Protein AF-A0A9W8MLL5-F1 (afdb_monomer)

Secondary structure (DSSP, 8-state):
-----------HHHHHHHHHHHHHHHS---------HHHHHHHHHHHHHHHH-TT-S-SSSTHHHHHHHHHHHTT-TTPPPTT-HHHHHHHHHHHHHHHHHHHHHHHHHHHHHTSTT-TT-SHHHHHHHHHTTSS----HHHHHHHHHHHHHHS-GGG-TTS-HHHHHHHHHH-TT--TTHHHHHHHHHHHHHHHHS-HHHHHHHHHHHHHHHHHHH--GGGSS--PPPGGGS-HHHHHHHHHHTTPPPPPP----------

Nearest PDB structures (foldseek):
  5f5o-assembly3_E  TM=2.077E-01  e=3.493E+00  Lake Victoria marburgvirus - Ozolin
  8swn-assembly1_A  TM=1.424E-01  e=9.452E+00  Bos taurus

Structure (mmCIF, N/CA/C/O backbone):
data_AF-A0A9W8MLL5-F1
#
_entry.id   AF-A0A9W8MLL5-F1
#
loop_
_atom_site.group_PDB
_atom_site.id
_atom_site.type_symbol
_atom_site.label_atom_id
_atom_site.label_alt_id
_atom_site.label_comp_id
_atom_site.label_asym_id
_atom_site.label_entity_id
_atom_site.label_seq_id
_atom_site.pdbx_PDB_ins_code
_atom_site.Cartn_x
_atom_site.Cartn_y
_atom_site.Cartn_z
_atom_site.occupancy
_atom_site.B_iso_or_equiv
_atom_site.auth_seq_id
_atom_site.auth_comp_id
_atom_site.auth_asym_id
_atom_site.auth_atom_id
_atom_site.pdbx_PDB_model_num
ATOM 1 N N . MET A 1 1 ? -20.930 -12.532 57.879 1.00 39.44 1 MET A N 1
ATOM 2 C CA . MET A 1 1 ? -21.397 -11.541 58.871 1.00 39.44 1 MET A CA 1
ATOM 3 C C . MET A 1 1 ? -21.588 -10.227 58.146 1.00 39.44 1 MET A C 1
ATOM 5 O O . MET A 1 1 ? -20.628 -9.521 57.876 1.00 39.44 1 MET A O 1
ATOM 9 N N . THR A 1 2 ? -22.825 -9.994 57.725 1.00 37.69 2 THR A N 1
ATOM 10 C CA . THR A 1 2 ? -23.249 -8.862 56.903 1.00 37.69 2 THR A CA 1
ATOM 11 C C . THR A 1 2 ? -23.689 -7.756 57.850 1.00 37.69 2 THR A C 1
ATOM 13 O O . THR A 1 2 ? -24.688 -7.910 58.549 1.00 37.69 2 THR A O 1
ATOM 16 N N . VAL A 1 3 ? -22.922 -6.671 57.924 1.00 41.09 3 VAL A N 1
ATOM 17 C CA . VAL A 1 3 ? -23.313 -5.475 58.676 1.00 41.09 3 VAL A CA 1
ATOM 18 C C . VAL A 1 3 ? -24.333 -4.719 57.824 1.00 41.09 3 VAL A C 1
ATOM 20 O O . VAL A 1 3 ? -23.980 -3.891 56.994 1.00 41.09 3 VAL A O 1
ATOM 23 N N . LEU A 1 4 ? -25.612 -5.062 57.991 1.00 45.84 4 LEU A N 1
ATOM 24 C CA . LEU A 1 4 ? -26.742 -4.240 57.558 1.00 45.84 4 LEU A CA 1
ATOM 25 C C . LEU A 1 4 ? -26.944 -3.150 58.613 1.00 45.84 4 LEU A C 1
ATOM 27 O O . LEU A 1 4 ? -27.714 -3.300 59.560 1.00 45.84 4 LEU A O 1
ATOM 31 N N . THR A 1 5 ? -26.196 -2.060 58.480 1.00 51.53 5 THR A N 1
ATOM 32 C CA . THR A 1 5 ? -26.434 -0.825 59.223 1.00 51.53 5 THR A CA 1
ATOM 33 C C . THR A 1 5 ? -27.769 -0.230 58.775 1.00 51.53 5 THR A C 1
ATOM 35 O O . THR A 1 5 ? -27.926 0.246 57.654 1.00 51.53 5 THR A O 1
ATOM 38 N N . THR A 1 6 ? -28.750 -0.262 59.673 1.00 52.22 6 THR A N 1
ATOM 39 C CA . THR A 1 6 ? -30.030 0.449 59.578 1.00 52.22 6 THR A CA 1
ATOM 40 C C . THR A 1 6 ? -29.808 1.955 59.413 1.00 52.22 6 THR A C 1
ATOM 42 O O . THR A 1 6 ? -29.599 2.674 60.390 1.00 52.22 6 THR A O 1
ATOM 45 N N . LEU A 1 7 ? -29.883 2.438 58.173 1.00 50.03 7 LEU A N 1
ATOM 46 C CA . LEU A 1 7 ? -30.005 3.856 57.839 1.00 50.03 7 LEU A CA 1
ATOM 47 C C . LEU A 1 7 ? -31.443 4.311 58.133 1.00 50.03 7 LEU A C 1
ATOM 49 O O . LEU A 1 7 ? -32.363 4.066 57.355 1.00 50.03 7 LEU A O 1
ATOM 53 N N . LYS A 1 8 ? -31.651 4.980 59.273 1.00 56.94 8 LYS A N 1
ATOM 54 C CA . LYS A 1 8 ? -32.842 5.816 59.483 1.00 56.94 8 LYS A CA 1
ATOM 55 C C . LYS A 1 8 ? -32.722 7.029 58.561 1.00 56.94 8 LYS A C 1
ATOM 57 O O . LYS A 1 8 ? -31.922 7.920 58.828 1.00 56.94 8 LYS A O 1
ATOM 62 N N . ALA A 1 9 ? -33.486 7.041 57.476 1.00 47.28 9 ALA A N 1
ATOM 63 C CA . ALA A 1 9 ? -33.471 8.131 56.514 1.00 47.28 9 ALA A CA 1
ATOM 64 C C . ALA A 1 9 ? -34.039 9.432 57.103 1.00 47.28 9 ALA A C 1
ATOM 66 O O . ALA A 1 9 ? -35.142 9.440 57.654 1.00 47.28 9 ALA A O 1
ATOM 67 N N . LYS A 1 10 ? -33.302 10.534 56.947 1.00 65.50 10 LYS A N 1
ATOM 68 C CA . LYS A 1 10 ? -33.822 11.897 57.069 1.00 65.50 10 LYS A CA 1
ATOM 69 C C . LYS A 1 10 ? -34.203 12.354 55.660 1.00 65.50 10 LYS A C 1
ATOM 71 O O . LYS A 1 10 ? -33.362 12.346 54.787 1.00 65.50 10 LYS A O 1
ATOM 76 N N . SER A 1 11 ? -35.457 12.752 55.449 1.00 83.81 11 SER A N 1
ATOM 77 C CA . SER A 1 11 ? -35.970 13.335 54.193 1.00 83.81 11 SER A CA 1
ATOM 78 C C . SER A 1 11 ? -35.880 12.460 52.920 1.00 83.81 11 SER A C 1
ATOM 80 O O . SER A 1 11 ? -34.932 11.722 52.666 1.00 83.81 11 SER A O 1
ATOM 82 N N . ILE A 1 12 ? -36.897 12.572 52.064 1.00 83.06 12 ILE A N 1
ATOM 83 C CA . ILE A 1 12 ? -36.919 11.964 50.720 1.00 83.06 12 ILE A CA 1
ATOM 84 C C . ILE A 1 12 ? -35.775 12.525 49.853 1.00 83.06 12 ILE A C 1
ATOM 86 O O . ILE A 1 12 ? -35.226 11.821 49.007 1.00 83.06 12 ILE A O 1
ATOM 90 N N . GLU A 1 13 ? -35.365 13.768 50.108 1.00 80.94 13 GLU A N 1
ATOM 91 C CA . GLU A 1 13 ? -34.303 14.455 49.369 1.00 80.94 13 GLU A CA 1
ATOM 92 C C . GLU A 1 13 ? -32.925 13.825 49.600 1.00 80.94 13 GLU A C 1
ATOM 94 O O . GLU A 1 13 ? -32.172 13.649 48.643 1.00 80.94 13 GLU A O 1
ATOM 99 N N . GLU A 1 14 ? -32.598 13.411 50.831 1.00 81.69 14 GLU A N 1
ATOM 100 C CA . GLU A 1 14 ? -31.315 12.745 51.098 1.00 81.69 14 GLU A CA 1
ATOM 101 C C . GLU A 1 14 ? -31.273 11.360 50.444 1.00 81.69 14 GLU A C 1
ATOM 103 O O . GLU A 1 14 ? -30.236 10.959 49.919 1.00 81.69 14 GLU A O 1
ATOM 108 N N . GLN A 1 15 ? -32.405 10.646 50.393 1.00 81.38 15 GLN A N 1
ATOM 109 C CA . GLN A 1 15 ? -32.487 9.371 49.673 1.00 81.38 15 GLN A CA 1
ATOM 110 C C . GLN A 1 15 ? -32.305 9.558 48.160 1.00 81.38 15 GLN A C 1
ATOM 112 O O . GLN A 1 15 ? -31.575 8.785 47.538 1.00 81.38 15 GLN A O 1
ATOM 117 N N . MET A 1 16 ? -32.913 10.595 47.569 1.00 84.31 16 MET A N 1
ATOM 118 C CA . MET A 1 16 ? -32.702 10.937 46.156 1.00 84.31 16 MET A CA 1
ATOM 119 C C . MET A 1 16 ? -31.253 11.336 45.872 1.00 84.31 16 MET A C 1
ATOM 121 O O . MET A 1 16 ? -30.704 10.910 44.859 1.00 84.31 16 MET A O 1
ATOM 125 N N . MET A 1 17 ? -30.611 12.091 46.764 1.00 83.25 17 MET A N 1
ATOM 126 C CA . MET A 1 17 ? -29.199 12.457 46.627 1.00 83.25 17 MET A CA 1
ATOM 127 C C . MET A 1 17 ? -28.269 11.250 46.742 1.00 83.25 17 MET A C 1
ATOM 129 O O . MET A 1 17 ? -27.331 11.136 45.960 1.00 83.25 17 MET A O 1
ATOM 133 N N . ILE A 1 18 ? -28.536 10.309 47.651 1.00 83.12 18 ILE A N 1
ATOM 134 C CA . ILE A 1 18 ? -27.751 9.070 47.770 1.00 83.12 18 ILE A CA 1
ATOM 135 C C . ILE A 1 18 ? -27.929 8.185 46.531 1.00 83.12 18 ILE A C 1
ATOM 137 O O . ILE A 1 18 ? -26.951 7.602 46.058 1.00 83.12 18 ILE A O 1
ATOM 141 N N . LEU A 1 19 ? -29.142 8.105 45.974 1.00 79.62 19 LEU A N 1
ATOM 142 C CA . LEU A 1 19 ? -29.413 7.392 44.722 1.00 79.62 19 LEU A CA 1
ATOM 143 C C . LEU A 1 19 ? -28.744 8.067 43.523 1.00 79.62 19 LEU A C 1
ATOM 145 O O . LEU A 1 19 ? -28.137 7.372 42.717 1.00 79.62 19 LEU A O 1
ATOM 149 N N . PHE A 1 20 ? -28.794 9.395 43.422 1.00 80.50 20 PHE A N 1
ATOM 150 C CA . PHE A 1 20 ? -28.139 10.145 42.350 1.00 80.50 20 PHE A CA 1
ATOM 151 C C . PHE A 1 20 ? -26.613 10.046 42.447 1.00 80.50 20 PHE A C 1
ATOM 153 O O . PHE A 1 20 ? -25.966 9.723 41.458 1.00 80.50 20 PHE A O 1
ATOM 160 N N . CYS A 1 21 ? -26.032 10.207 43.640 1.00 74.81 21 CYS A N 1
ATOM 161 C CA . CYS A 1 21 ? -24.606 9.978 43.870 1.00 74.81 21 CYS A CA 1
ATOM 162 C C . CYS A 1 21 ? -24.215 8.525 43.589 1.00 74.81 21 CYS A C 1
ATOM 164 O O . CYS A 1 21 ? -23.212 8.308 42.926 1.00 74.81 21 CYS A O 1
ATOM 166 N N . SER A 1 22 ? -25.015 7.534 44.000 1.00 72.38 22 SER A N 1
ATOM 167 C CA . SER A 1 22 ? -24.751 6.129 43.659 1.00 72.38 22 SER A CA 1
ATOM 168 C C . SER A 1 22 ? -24.877 5.875 42.162 1.00 72.38 22 SER A C 1
ATOM 170 O O . SER A 1 22 ? -24.064 5.143 41.624 1.00 72.38 22 SER A O 1
ATOM 172 N N . MET A 1 23 ? -25.824 6.496 41.456 1.00 70.12 23 MET A N 1
ATOM 173 C CA . MET A 1 23 ? -25.931 6.406 39.996 1.00 70.12 23 MET A CA 1
ATOM 174 C C . MET A 1 23 ? -24.749 7.081 39.290 1.00 70.12 23 MET A C 1
ATOM 176 O O . MET A 1 23 ? -24.237 6.524 38.326 1.00 70.12 23 MET A O 1
ATOM 180 N N . CYS A 1 24 ? -24.271 8.224 39.785 1.00 63.09 24 CYS A N 1
ATOM 181 C CA . CYS A 1 24 ? -23.070 8.897 39.285 1.00 63.09 24 CYS A CA 1
ATOM 182 C C . CYS A 1 24 ? -21.774 8.152 39.645 1.00 63.09 24 CYS A C 1
ATOM 184 O O . CYS A 1 24 ? -20.810 8.235 38.901 1.00 63.09 24 CYS A O 1
ATOM 186 N N . SER A 1 25 ? -21.733 7.408 40.753 1.00 56.75 25 SER A N 1
ATOM 187 C CA . SER A 1 25 ? -20.602 6.541 41.119 1.00 56.75 25 SER A CA 1
ATOM 188 C C . SER A 1 25 ? -20.669 5.15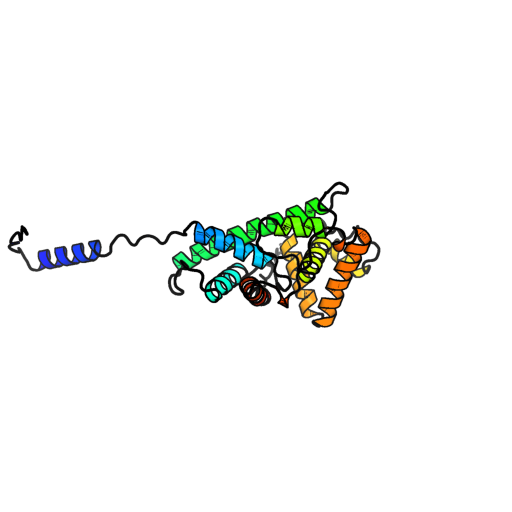7 40.455 1.00 56.75 25 SER A C 1
ATOM 190 O O . SER A 1 25 ? -19.644 4.499 40.315 1.00 56.75 25 SER A O 1
ATOM 192 N N . LEU A 1 26 ? -21.860 4.716 40.030 1.00 55.03 26 LEU A N 1
ATOM 193 C CA . LEU A 1 26 ? -22.103 3.516 39.216 1.00 55.03 26 LEU A CA 1
ATOM 194 C C . LEU A 1 26 ? -22.014 3.789 37.710 1.00 55.03 26 LEU A C 1
ATOM 196 O O . LEU A 1 26 ? -21.969 2.839 36.927 1.00 55.03 26 LEU A O 1
ATOM 200 N N . GLN A 1 27 ? -21.885 5.054 37.298 1.00 54.41 27 GLN A N 1
ATOM 201 C CA . GLN A 1 27 ? -21.082 5.399 36.127 1.00 54.41 27 GLN A CA 1
ATOM 202 C C . GLN A 1 27 ? -19.631 5.084 36.494 1.00 54.41 27 GLN A C 1
ATOM 204 O O . GLN A 1 27 ? -18.830 5.977 36.763 1.00 54.41 27 GLN A O 1
ATOM 209 N N . GLY A 1 28 ? -19.341 3.783 36.609 1.00 52.12 28 GLY A N 1
ATOM 210 C CA . GLY A 1 28 ? -18.012 3.271 36.877 1.00 52.12 28 GLY A CA 1
ATOM 211 C C . GLY A 1 28 ? -17.048 3.942 35.924 1.00 52.12 28 GLY A C 1
ATOM 212 O O . GLY A 1 28 ? -17.446 4.269 34.804 1.00 52.12 28 GLY A O 1
ATOM 213 N N . GLU A 1 29 ? -15.829 4.188 36.407 1.00 50.38 29 GLU A N 1
ATOM 214 C CA . GLU A 1 29 ? -14.707 4.655 35.603 1.00 50.38 29 GLU A CA 1
ATOM 215 C C . GLU A 1 29 ? -14.817 3.999 34.230 1.00 50.38 29 GLU A C 1
ATOM 217 O O . GLU A 1 29 ? -14.594 2.796 34.091 1.00 50.38 29 GLU A O 1
ATOM 222 N N . HIS A 1 30 ? -15.324 4.752 33.248 1.00 53.91 30 HIS A N 1
ATOM 223 C CA . HIS A 1 30 ? -15.492 4.233 31.907 1.00 53.91 30 HIS A CA 1
ATOM 224 C C . HIS A 1 30 ? -14.063 3.989 31.473 1.00 53.91 30 HIS A C 1
ATOM 226 O O . HIS A 1 30 ? -13.364 4.960 31.185 1.00 53.91 30 HIS A O 1
ATOM 232 N N . GLU A 1 31 ? -13.616 2.730 31.543 1.00 66.44 31 GLU A N 1
ATOM 233 C CA . GLU A 1 31 ? -12.276 2.336 31.143 1.00 66.44 31 GLU A CA 1
ATOM 234 C C . GLU A 1 31 ? -12.073 2.926 29.760 1.00 66.44 31 GLU A C 1
ATOM 236 O O . GLU A 1 31 ? -12.703 2.514 28.779 1.00 66.44 31 GLU A O 1
ATOM 241 N N . GLN A 1 32 ? -11.279 3.996 29.721 1.00 81.12 32 GLN A N 1
ATOM 242 C CA . GLN A 1 32 ? -11.070 4.744 28.508 1.00 81.12 32 GLN A CA 1
ATOM 243 C C . GLN A 1 32 ? -10.429 3.759 27.550 1.00 81.12 32 GLN A C 1
ATOM 245 O O . GLN A 1 32 ? -9.345 3.237 27.826 1.00 81.12 32 GLN A O 1
ATOM 250 N N . TRP A 1 33 ? -11.141 3.451 26.466 1.00 92.25 33 TRP A N 1
ATOM 251 C CA . TRP A 1 33 ? -10.675 2.468 25.507 1.00 92.25 33 TRP 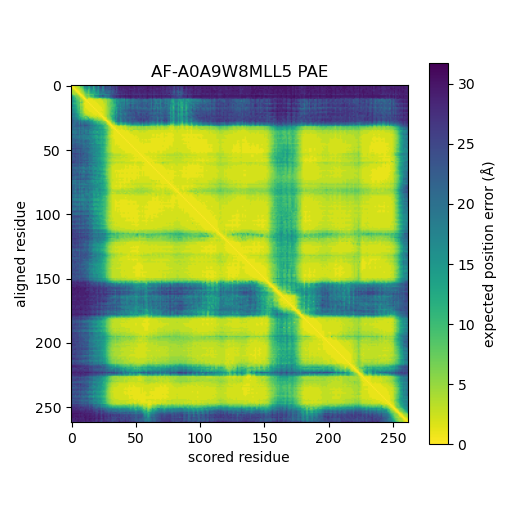A CA 1
ATOM 252 C C . TRP A 1 33 ? -9.240 2.806 25.117 1.00 92.25 33 TRP A C 1
ATOM 254 O O . TRP A 1 33 ? -8.923 3.921 24.694 1.00 92.25 33 TRP A O 1
ATOM 264 N N . SER A 1 34 ? -8.363 1.827 25.300 1.00 93.50 34 SER A N 1
ATOM 265 C CA . SER A 1 34 ? -6.955 1.954 24.983 1.00 93.50 34 SER A CA 1
ATOM 266 C C . SER A 1 34 ? -6.579 0.903 23.953 1.00 93.50 34 SER A C 1
ATOM 268 O O . SER A 1 34 ? -7.028 -0.247 23.970 1.00 93.50 34 SER A O 1
ATOM 270 N N . MET A 1 35 ? -5.762 1.321 22.994 1.00 95.62 35 MET A N 1
ATOM 271 C CA . MET A 1 35 ? -5.354 0.452 21.908 1.00 95.62 35 MET A CA 1
ATOM 272 C C . MET A 1 35 ? -4.300 -0.537 22.403 1.00 95.62 35 MET A C 1
ATOM 274 O O . MET A 1 35 ? -3.170 -0.148 22.695 1.00 95.62 35 MET A O 1
ATOM 278 N N . SER A 1 36 ? -4.663 -1.820 22.462 1.00 97.25 36 SER A N 1
ATOM 279 C CA . SER A 1 36 ? -3.718 -2.880 22.829 1.00 97.25 36 SER A CA 1
ATOM 280 C C . SER A 1 36 ? -2.512 -2.936 21.878 1.00 97.25 36 SER A C 1
ATOM 282 O O . SER A 1 36 ? -2.644 -2.692 20.676 1.00 97.25 36 SER A O 1
ATOM 284 N N . GLU A 1 37 ? -1.348 -3.348 22.386 1.00 97.69 37 GLU A N 1
ATOM 285 C CA . GLU A 1 37 ? -0.129 -3.520 21.573 1.00 97.69 37 GLU A CA 1
ATOM 286 C C . GLU A 1 37 ? -0.327 -4.515 20.421 1.00 97.69 37 GLU A C 1
ATOM 288 O O . GLU A 1 37 ? 0.147 -4.311 19.304 1.00 97.69 37 GLU A O 1
ATOM 293 N N . ARG A 1 38 ? -1.130 -5.561 20.648 1.00 97.75 38 ARG A N 1
ATOM 294 C CA . ARG A 1 38 ? -1.506 -6.513 19.596 1.00 97.75 38 ARG A CA 1
ATOM 295 C C . ARG A 1 38 ? -2.298 -5.846 18.468 1.00 97.75 38 ARG A C 1
ATOM 297 O O . ARG A 1 38 ? -2.089 -6.170 17.297 1.00 97.75 38 ARG A O 1
ATOM 304 N N . LEU A 1 39 ? -3.212 -4.935 18.805 1.00 98.00 39 LEU A N 1
ATOM 305 C CA . LEU A 1 39 ? -3.983 -4.190 17.812 1.00 98.00 39 LEU A CA 1
ATOM 306 C C . LEU A 1 39 ? -3.077 -3.234 17.026 1.00 98.00 39 LEU A C 1
ATOM 308 O O . LEU A 1 39 ? -3.179 -3.209 15.803 1.00 98.00 39 LEU A O 1
ATOM 312 N N . LYS A 1 40 ? -2.136 -2.544 17.684 1.00 98.25 40 LYS A N 1
ATOM 313 C CA . LYS A 1 40 ? -1.127 -1.705 17.008 1.00 98.25 40 LYS A CA 1
ATOM 314 C C . LYS A 1 40 ? -0.297 -2.497 15.999 1.00 98.25 40 LYS A C 1
ATOM 316 O O . LYS A 1 40 ? -0.207 -2.096 14.843 1.00 98.25 40 LYS A O 1
ATOM 321 N N . ALA A 1 41 ? 0.217 -3.666 16.386 1.00 98.06 41 ALA A N 1
ATOM 322 C CA . ALA A 1 41 ? 0.958 -4.540 15.474 1.00 98.06 41 ALA A CA 1
ATOM 323 C C . ALA A 1 41 ? 0.101 -5.003 14.277 1.00 98.06 41 ALA A C 1
ATOM 325 O O . ALA A 1 41 ? 0.578 -5.072 13.144 1.00 98.06 41 ALA A O 1
ATOM 326 N N . THR A 1 42 ? -1.190 -5.268 14.505 1.00 98.38 42 THR A N 1
ATOM 327 C CA . THR A 1 42 ? -2.128 -5.638 13.431 1.00 98.38 42 THR A CA 1
ATOM 328 C C . THR A 1 42 ? -2.383 -4.461 12.482 1.00 98.38 42 THR A C 1
ATOM 3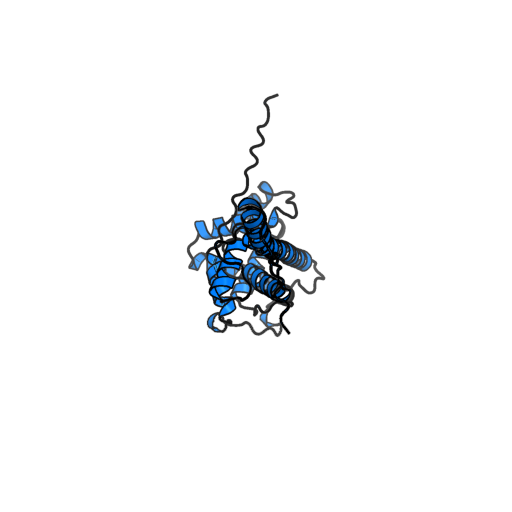30 O O . THR A 1 42 ? -2.351 -4.638 11.264 1.00 98.38 42 THR A O 1
ATOM 333 N N . ILE A 1 43 ? -2.577 -3.249 13.016 1.00 98.56 43 ILE A N 1
ATOM 334 C CA . ILE A 1 43 ? -2.690 -2.010 12.230 1.00 98.56 43 ILE A CA 1
ATOM 335 C C . ILE A 1 43 ? -1.437 -1.808 11.382 1.00 98.56 43 ILE A C 1
ATOM 337 O O . ILE A 1 43 ? -1.549 -1.490 10.197 1.00 98.56 43 ILE A O 1
ATOM 341 N N . GLU A 1 44 ? -0.256 -2.021 11.963 1.00 98.50 44 GLU A N 1
ATOM 342 C CA . GLU A 1 44 ? 1.020 -1.904 11.265 1.00 98.50 44 GLU A CA 1
ATOM 343 C C . GLU A 1 44 ? 1.097 -2.859 10.074 1.00 98.50 44 GLU A C 1
ATOM 345 O O . GLU A 1 44 ? 1.324 -2.425 8.941 1.00 98.50 44 GLU A O 1
ATOM 350 N N . GLN A 1 45 ? 0.823 -4.143 10.306 1.00 98.31 45 GLN A N 1
ATOM 351 C CA . GLN A 1 45 ? 0.819 -5.169 9.266 1.00 98.31 45 GLN A CA 1
ATOM 352 C C . GLN A 1 45 ? -0.154 -4.834 8.126 1.00 98.31 45 GLN A C 1
ATOM 354 O O . GLN A 1 45 ? 0.224 -4.894 6.954 1.00 98.31 45 GLN A O 1
ATOM 359 N N . TYR A 1 46 ? -1.395 -4.471 8.454 1.00 98.62 46 TYR A N 1
ATOM 360 C CA . TYR A 1 46 ? -2.456 -4.276 7.463 1.00 98.62 46 TYR A CA 1
ATOM 361 C C . TYR A 1 46 ? -2.258 -2.975 6.683 1.00 98.62 46 TYR A C 1
ATOM 363 O O . TYR A 1 46 ? -2.460 -2.944 5.472 1.00 98.62 46 TYR A O 1
ATOM 371 N N . SER A 1 47 ? -1.785 -1.916 7.342 1.00 98.62 47 SER A N 1
ATOM 372 C CA . SER A 1 47 ? -1.461 -0.642 6.689 1.00 98.62 47 SER A CA 1
ATOM 373 C C . SER A 1 47 ? -0.289 -0.786 5.717 1.00 98.62 47 SER A C 1
ATOM 375 O O . SER A 1 47 ? -0.320 -0.228 4.619 1.00 98.62 47 SER A O 1
ATOM 377 N N . ARG A 1 48 ? 0.743 -1.559 6.085 1.00 98.50 48 ARG A N 1
ATOM 378 C CA . ARG A 1 48 ? 1.863 -1.866 5.182 1.00 98.50 48 ARG A CA 1
ATOM 379 C C . ARG A 1 48 ? 1.405 -2.686 3.985 1.00 98.50 48 ARG A C 1
ATOM 381 O O . ARG A 1 48 ? 1.734 -2.329 2.857 1.00 98.50 48 ARG A O 1
ATOM 388 N N . ALA A 1 49 ? 0.610 -3.728 4.222 1.00 98.38 49 ALA A N 1
ATOM 389 C CA . ALA A 1 49 ? 0.037 -4.537 3.153 1.00 98.38 49 ALA A CA 1
ATOM 390 C C . ALA A 1 49 ? -0.837 -3.705 2.203 1.00 98.38 49 ALA A C 1
ATOM 392 O O . ALA A 1 49 ? -0.709 -3.851 0.995 1.00 98.38 49 ALA A O 1
ATOM 393 N N . MET A 1 50 ? -1.634 -2.765 2.725 1.00 98.44 50 MET A N 1
ATOM 394 C CA . MET A 1 50 ? -2.441 -1.850 1.911 1.00 98.44 50 MET A CA 1
ATOM 395 C C . MET A 1 50 ? -1.580 -0.995 0.972 1.00 98.44 50 MET A C 1
ATOM 397 O O . MET A 1 50 ? -1.888 -0.875 -0.206 1.00 98.44 50 MET A O 1
ATOM 401 N N . ILE A 1 51 ? -0.471 -0.427 1.460 1.00 98.25 51 ILE A N 1
ATOM 402 C CA . ILE A 1 51 ? 0.456 0.357 0.622 1.00 98.25 51 ILE A CA 1
ATOM 403 C C . ILE A 1 51 ? 1.144 -0.513 -0.440 1.00 98.25 51 ILE A C 1
ATOM 405 O O . ILE A 1 51 ? 1.450 -0.027 -1.527 1.00 98.25 51 ILE A O 1
ATOM 409 N N . LEU A 1 52 ? 1.397 -1.785 -0.141 1.00 98.00 52 LEU A N 1
ATOM 410 C CA . LEU A 1 52 ? 2.013 -2.731 -1.074 1.00 98.00 52 LEU A CA 1
ATOM 411 C C . LEU A 1 52 ? 0.994 -3.424 -1.991 1.00 98.00 52 LEU A C 1
ATOM 413 O O . LEU A 1 52 ? 1.398 -4.204 -2.848 1.00 98.00 52 LEU A O 1
ATOM 417 N N . ALA A 1 53 ? -0.304 -3.149 -1.850 1.00 97.81 53 ALA A N 1
ATOM 418 C CA . ALA A 1 53 ? -1.317 -3.761 -2.694 1.00 97.81 53 ALA A CA 1
ATOM 419 C C . ALA A 1 53 ? -1.105 -3.344 -4.166 1.00 97.81 53 ALA A C 1
ATOM 421 O O . ALA A 1 53 ? -1.010 -2.146 -4.458 1.00 97.81 53 ALA A O 1
ATOM 422 N N . PRO A 1 54 ? -1.027 -4.301 -5.109 1.00 95.62 54 PRO A N 1
ATOM 423 C CA . PRO A 1 54 ? -0.707 -4.003 -6.505 1.00 95.62 54 PRO A CA 1
ATOM 424 C C . PRO A 1 54 ? -1.771 -3.129 -7.179 1.00 95.62 54 PRO A C 1
ATOM 426 O O . PRO A 1 54 ? -1.437 -2.213 -7.935 1.00 95.62 54 PRO A O 1
ATOM 429 N N . ASP A 1 55 ? -3.035 -3.364 -6.827 1.00 94.00 55 ASP A N 1
ATOM 430 C CA . ASP A 1 55 ? -4.205 -2.736 -7.444 1.00 94.00 55 ASP A CA 1
ATOM 431 C C . ASP A 1 55 ? -4.703 -1.506 -6.670 1.00 94.00 55 ASP A C 1
ATOM 433 O O . ASP A 1 55 ? -5.825 -1.041 -6.870 1.00 94.00 55 ASP A O 1
ATOM 437 N N . ILE A 1 56 ? -3.870 -0.946 -5.782 1.00 96.81 56 ILE A N 1
ATOM 438 C CA . ILE A 1 56 ? -4.208 0.282 -5.061 1.00 96.81 56 ILE A CA 1
ATOM 439 C C . ILE A 1 56 ? -4.491 1.425 -6.049 1.00 96.81 56 ILE A C 1
ATOM 441 O O . ILE A 1 56 ? -3.678 1.756 -6.923 1.00 96.81 56 ILE A O 1
ATOM 445 N N . SER A 1 57 ? -5.654 2.055 -5.918 1.00 95.19 57 SER A N 1
ATOM 446 C CA . SER A 1 57 ? -6.084 3.135 -6.817 1.00 95.19 57 SER A CA 1
ATOM 447 C C . SER A 1 57 ? -5.401 4.473 -6.501 1.00 95.19 57 SER A C 1
ATOM 449 O O . SER A 1 57 ? -5.122 5.251 -7.415 1.00 95.19 57 SER A O 1
ATOM 451 N N . ALA A 1 58 ? -5.085 4.733 -5.228 1.00 96.50 58 ALA A N 1
ATOM 452 C CA . ALA A 1 58 ? -4.354 5.915 -4.765 1.00 96.50 58 ALA A CA 1
ATOM 453 C C . ALA A 1 58 ? -3.627 5.657 -3.434 1.00 96.50 58 ALA A C 1
ATOM 455 O O . ALA A 1 58 ? -4.124 4.941 -2.574 1.00 96.50 58 ALA A O 1
ATOM 456 N N . TYR A 1 59 ? -2.480 6.299 -3.220 1.00 96.62 59 TYR A N 1
ATOM 457 C CA . TYR A 1 59 ? -1.675 6.241 -1.991 1.00 96.62 59 TYR A CA 1
ATOM 458 C C . TYR A 1 59 ? -2.042 7.330 -0.968 1.00 96.62 59 TYR A C 1
ATOM 460 O O . TYR A 1 59 ? -1.405 7.462 0.088 1.00 96.62 59 TYR A O 1
ATOM 468 N N . ARG A 1 60 ? -3.040 8.161 -1.278 1.00 94.94 60 ARG A N 1
ATOM 469 C CA . ARG A 1 60 ? -3.603 9.205 -0.409 1.00 94.94 60 ARG A CA 1
ATOM 470 C C . ARG A 1 60 ? -5.126 9.175 -0.478 1.00 94.94 60 ARG A C 1
ATOM 472 O O . ARG A 1 60 ? -5.704 8.650 -1.421 1.00 94.94 60 ARG A O 1
ATOM 479 N N . GLY A 1 61 ? -5.763 9.841 0.484 1.00 94.94 61 GLY A N 1
ATOM 480 C CA . GLY A 1 61 ? -7.218 9.935 0.574 1.00 94.94 61 GLY A CA 1
ATOM 481 C C . GLY A 1 61 ? -7.766 8.970 1.607 1.00 94.94 61 GLY A C 1
ATOM 482 O O . GLY A 1 61 ? -7.259 8.956 2.723 1.00 94.94 61 GLY A O 1
ATOM 483 N N . THR A 1 62 ? -8.781 8.185 1.253 1.00 97.12 62 THR A N 1
ATOM 484 C CA . THR A 1 62 ? -9.560 7.354 2.197 1.00 97.12 62 THR A CA 1
ATOM 485 C C . THR A 1 62 ? -8.850 6.063 2.619 1.00 97.12 62 THR A C 1
ATOM 487 O O . THR A 1 62 ? -9.490 5.036 2.834 1.00 97.12 62 THR A O 1
ATOM 490 N N . LEU A 1 63 ? -7.521 6.067 2.643 1.00 97.06 63 LEU A N 1
ATOM 491 C CA . LEU A 1 63 ? -6.709 4.861 2.770 1.00 97.06 63 LEU A CA 1
ATOM 492 C C . LEU A 1 63 ? -6.837 4.233 4.166 1.00 97.06 63 LEU A C 1
ATOM 494 O O . LEU A 1 63 ? -6.947 3.019 4.305 1.00 97.06 63 LEU A O 1
ATOM 498 N N . ASP A 1 64 ? -6.904 5.077 5.187 1.00 98.31 64 ASP A N 1
ATOM 499 C CA . ASP A 1 64 ? -7.169 4.717 6.577 1.00 98.31 64 ASP A CA 1
ATOM 500 C C . ASP A 1 64 ? -8.542 4.057 6.770 1.00 98.31 64 ASP A C 1
ATOM 502 O O . ASP A 1 64 ? -8.655 3.031 7.444 1.00 98.31 64 ASP A O 1
ATOM 506 N N . ILE A 1 65 ? -9.572 4.592 6.110 1.00 98.12 65 ILE A N 1
ATOM 507 C CA . ILE A 1 65 ? -10.925 4.025 6.104 1.00 98.12 65 ILE A CA 1
ATOM 508 C C . ILE A 1 65 ? -10.924 2.641 5.445 1.00 98.12 65 ILE A C 1
ATOM 510 O O . ILE A 1 65 ? -11.548 1.722 5.975 1.00 98.12 65 ILE A O 1
ATOM 514 N N . GLN A 1 66 ? -10.207 2.465 4.328 1.00 98.50 66 GLN A N 1
ATOM 515 C CA . GLN A 1 66 ? -10.128 1.164 3.654 1.00 98.50 66 GLN A CA 1
ATOM 516 C C . GLN A 1 66 ? -9.370 0.124 4.489 1.00 98.50 66 GLN A C 1
ATOM 518 O O . GLN A 1 66 ? -9.790 -1.030 4.546 1.00 98.50 66 GLN A O 1
ATOM 523 N N . VAL A 1 67 ? -8.309 0.518 5.204 1.00 98.56 67 VAL A N 1
ATOM 524 C CA . VAL A 1 67 ? -7.616 -0.376 6.151 1.00 98.56 67 VAL A CA 1
ATOM 525 C C . VAL A 1 67 ? -8.561 -0.806 7.273 1.00 98.56 67 VAL A C 1
ATOM 527 O O . VAL A 1 67 ? -8.674 -2.000 7.548 1.00 98.56 67 VAL A O 1
ATOM 530 N N . LEU A 1 68 ? -9.293 0.133 7.883 1.00 98.56 68 LEU A N 1
ATOM 531 C CA . LEU A 1 68 ? -10.293 -0.187 8.906 1.00 98.56 68 LEU A CA 1
ATOM 532 C C . LEU A 1 68 ? -11.390 -1.119 8.361 1.00 98.56 68 LEU A C 1
ATOM 534 O O . LEU A 1 68 ? -11.804 -2.054 9.049 1.00 98.56 68 LEU A O 1
ATOM 538 N N . GLY A 1 69 ? -11.846 -0.882 7.130 1.00 98.38 69 GLY A N 1
ATOM 539 C CA . GLY A 1 69 ? -12.805 -1.735 6.430 1.00 98.38 69 GLY A CA 1
ATOM 540 C C . GLY A 1 69 ? -12.304 -3.173 6.290 1.00 98.38 69 GLY A C 1
ATOM 541 O O . GLY A 1 69 ? -12.997 -4.100 6.710 1.00 98.38 69 GLY A O 1
ATOM 542 N N . ALA A 1 70 ? -11.075 -3.351 5.803 1.00 98.50 70 ALA A N 1
ATOM 543 C CA . ALA A 1 70 ? -10.447 -4.662 5.668 1.00 98.50 70 ALA A CA 1
ATOM 544 C C . ALA A 1 70 ? -10.270 -5.364 7.026 1.00 98.50 70 ALA A C 1
ATOM 546 O O . ALA A 1 70 ? -10.591 -6.544 7.160 1.00 98.50 70 ALA A O 1
ATOM 547 N N . MET A 1 71 ? -9.821 -4.645 8.062 1.00 98.62 71 MET A N 1
ATOM 548 C CA . MET A 1 71 ? -9.677 -5.199 9.417 1.00 98.62 71 MET A CA 1
ATOM 549 C C . MET A 1 71 ? -11.015 -5.689 9.989 1.00 98.62 71 MET A C 1
ATOM 551 O O . MET A 1 71 ? -11.062 -6.736 10.636 1.00 98.62 71 MET A O 1
ATOM 555 N N . ARG A 1 72 ? -12.112 -4.963 9.737 1.00 98.38 72 ARG A N 1
ATOM 556 C CA . ARG A 1 72 ? -13.465 -5.388 10.131 1.00 98.38 72 ARG A CA 1
ATOM 557 C C . ARG A 1 72 ? -13.922 -6.620 9.359 1.00 98.38 72 ARG A C 1
ATOM 559 O O . ARG A 1 72 ? -14.422 -7.552 9.980 1.00 98.38 72 ARG A O 1
ATOM 566 N N . ALA A 1 73 ? -13.716 -6.645 8.042 1.00 98.31 73 ALA A N 1
ATOM 567 C CA . ALA A 1 73 ? -14.056 -7.793 7.200 1.00 98.31 73 ALA A CA 1
ATOM 568 C C . ALA A 1 73 ? -13.303 -9.065 7.621 1.00 98.31 73 ALA A C 1
ATOM 570 O O . ALA A 1 73 ? -13.851 -10.161 7.566 1.00 98.31 73 ALA A O 1
ATOM 571 N N . LEU A 1 74 ? -12.070 -8.909 8.105 1.00 98.31 74 LEU A N 1
ATOM 572 C CA . LEU A 1 74 ? -11.229 -9.996 8.605 1.00 98.31 74 LEU A CA 1
ATOM 573 C C . LEU A 1 74 ? -11.489 -10.359 10.077 1.00 98.31 74 LEU A C 1
ATOM 575 O O . LEU A 1 74 ? -10.808 -11.227 10.621 1.00 98.31 74 LEU A O 1
ATOM 579 N N . GLY A 1 75 ? -12.461 -9.719 1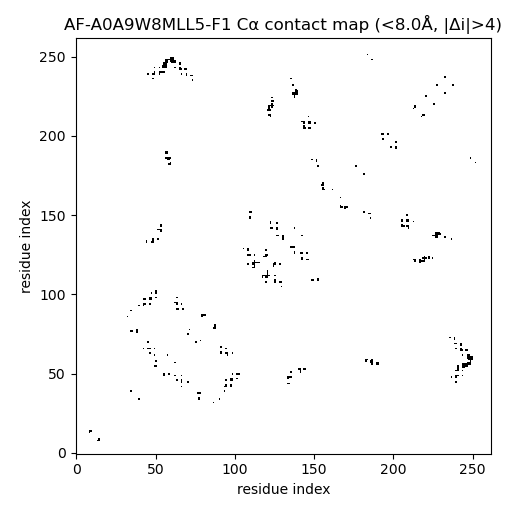0.736 1.00 97.56 75 GLY A N 1
ATOM 580 C CA . GLY A 1 75 ? -12.845 -10.038 12.112 1.00 97.56 75 GLY A CA 1
ATOM 581 C C . GLY A 1 75 ? -11.757 -9.741 13.149 1.00 97.56 75 GLY A C 1
ATOM 582 O O . GLY A 1 75 ? -11.651 -10.452 14.153 1.00 97.56 75 GLY A O 1
ATOM 583 N N . VAL A 1 76 ? -10.927 -8.714 12.926 1.00 98.12 76 VAL A N 1
ATOM 584 C CA . VAL A 1 76 ? -9.882 -8.318 13.885 1.00 98.12 76 VAL A CA 1
ATOM 585 C C . VAL A 1 76 ? -10.520 -7.938 15.228 1.00 98.12 76 VAL A C 1
ATOM 587 O O . VAL A 1 76 ? -11.397 -7.078 15.309 1.00 98.12 76 VAL A O 1
ATOM 590 N N . LYS A 1 77 ? -10.067 -8.587 16.305 1.00 97.38 77 LYS A N 1
ATOM 591 C CA . LYS A 1 77 ? -10.567 -8.361 17.670 1.00 97.38 77 LYS A CA 1
ATOM 592 C C . LYS A 1 77 ? -10.059 -7.033 18.246 1.00 97.38 77 LYS A C 1
ATOM 594 O O . LYS A 1 77 ? -8.959 -6.593 17.925 1.00 97.38 77 LYS A O 1
ATOM 599 N N . GLY A 1 78 ? -10.839 -6.439 19.151 1.00 95.12 78 GLY A N 1
ATOM 600 C CA . GLY A 1 78 ? -10.466 -5.210 19.868 1.00 95.12 78 GLY A CA 1
ATOM 601 C C . GLY A 1 78 ? -10.721 -3.911 19.096 1.00 95.12 78 GLY A C 1
ATOM 602 O O . GLY A 1 78 ? -10.348 -2.842 19.574 1.00 95.12 78 GLY A O 1
ATOM 603 N N . LEU A 1 79 ? -11.356 -3.990 17.923 1.00 97.25 79 LEU A N 1
ATOM 604 C CA . LEU A 1 79 ? -11.812 -2.812 17.192 1.00 97.25 79 LEU A CA 1
ATOM 605 C C . LEU A 1 79 ? -12.988 -2.137 17.925 1.00 97.25 79 LEU A C 1
ATOM 607 O O . LEU A 1 79 ? -13.887 -2.841 18.390 1.00 97.25 79 LEU A O 1
ATOM 611 N N . PRO A 1 80 ? -13.025 -0.795 17.991 1.00 95.62 80 PRO A N 1
ATOM 612 C CA . PRO A 1 80 ? -14.159 -0.065 18.534 1.00 95.62 80 PRO A CA 1
ATOM 613 C C . PRO A 1 80 ? -15.402 -0.249 17.654 1.00 95.62 80 PRO A C 1
ATOM 615 O O . PRO A 1 80 ? -15.321 -0.453 16.431 1.00 95.62 80 PRO A O 1
ATOM 618 N N . GLN A 1 81 ? -16.569 -0.171 18.293 1.00 93.62 81 GLN A N 1
ATOM 619 C CA . GLN A 1 81 ? -17.857 -0.323 17.623 1.00 93.62 81 GLN A CA 1
ATOM 620 C C . GLN A 1 81 ? -18.109 0.834 16.647 1.00 93.62 81 GLN A C 1
ATOM 622 O O . GLN A 1 81 ? -17.530 1.910 16.759 1.00 93.62 81 GLN A O 1
ATOM 627 N N . THR A 1 82 ? -18.978 0.626 15.658 1.00 94.19 82 THR A N 1
ATOM 628 C CA . THR A 1 82 ? -19.244 1.617 14.597 1.00 94.19 82 THR A CA 1
ATOM 629 C C . THR A 1 82 ? -19.837 2.929 15.107 1.00 94.19 82 THR A C 1
ATOM 631 O O . THR A 1 82 ? -19.641 3.956 14.464 1.00 94.19 82 THR A O 1
ATOM 634 N N . HIS A 1 83 ? -20.536 2.904 16.242 1.00 92.88 83 HIS A N 1
ATOM 635 C CA . HIS A 1 83 ? -21.147 4.085 16.852 1.00 92.88 83 HIS A CA 1
ATOM 636 C C . HIS A 1 83 ? -20.213 4.837 17.814 1.00 92.88 83 HIS A C 1
ATOM 638 O O . HIS A 1 83 ? -20.538 5.942 18.238 1.00 92.88 83 HIS A O 1
ATOM 644 N N . ASP A 1 84 ? -19.053 4.270 18.146 1.00 93.25 84 ASP A N 1
ATOM 645 C CA . ASP A 1 84 ? -18.092 4.864 19.073 1.00 93.25 84 ASP A CA 1
ATOM 646 C C . ASP A 1 84 ? -17.159 5.833 18.335 1.00 93.25 84 ASP A C 1
ATOM 648 O O . ASP A 1 84 ? -16.039 5.502 17.928 1.00 93.25 84 ASP A O 1
ATOM 652 N N . SER A 1 85 ? -17.663 7.042 18.077 1.00 94.12 85 SER A N 1
ATOM 653 C CA . SER A 1 85 ? -16.995 7.987 17.182 1.00 94.12 85 SER A CA 1
ATOM 654 C C . SER A 1 85 ? -15.620 8.432 17.672 1.00 94.12 85 SER A C 1
ATOM 656 O O . SER A 1 85 ? -14.757 8.734 16.848 1.00 94.12 85 SER A O 1
ATOM 658 N N . ASP A 1 86 ? -15.399 8.494 18.983 1.00 93.69 86 ASP A N 1
ATOM 659 C CA . ASP A 1 86 ? -14.156 9.036 19.533 1.00 93.69 86 ASP A CA 1
ATOM 660 C C . ASP A 1 86 ? -13.036 8.000 19.514 1.00 93.69 86 ASP A C 1
ATOM 662 O O . ASP A 1 86 ? -11.933 8.300 19.041 1.00 93.69 86 ASP A O 1
ATOM 666 N N . ASN A 1 87 ? -13.335 6.748 19.865 1.00 95.25 87 ASN A N 1
ATOM 667 C CA . ASN A 1 87 ? -12.363 5.664 19.739 1.00 95.25 87 ASN A CA 1
ATOM 668 C C . ASN A 1 87 ? -12.072 5.331 18.271 1.00 95.25 87 ASN A C 1
ATOM 670 O O . ASN A 1 87 ? -10.932 5.017 17.916 1.00 95.25 87 ASN A O 1
ATOM 674 N N . LEU A 1 88 ? -13.052 5.499 17.374 1.00 96.88 88 LEU A N 1
ATOM 675 C CA . LEU A 1 88 ? -12.821 5.398 15.931 1.00 96.88 88 LEU A CA 1
ATOM 676 C C . LEU A 1 88 ? -11.881 6.480 15.399 1.00 96.88 88 LEU A C 1
ATOM 678 O O . LEU A 1 88 ? -11.008 6.168 14.588 1.00 96.88 88 LEU A O 1
ATOM 682 N N . LYS A 1 89 ? -12.011 7.732 15.854 1.00 96.50 89 LYS A N 1
ATOM 683 C CA . LYS A 1 89 ? -11.070 8.803 15.480 1.00 96.50 89 LYS A CA 1
ATOM 684 C C . LYS A 1 89 ? -9.656 8.480 15.956 1.00 96.50 89 LYS A C 1
ATOM 686 O O . LYS A 1 89 ? -8.709 8.681 15.196 1.00 96.50 89 LYS A O 1
ATOM 691 N N . LEU A 1 90 ? -9.508 7.970 17.182 1.00 96.62 90 LEU A N 1
ATOM 692 C CA . LEU A 1 90 ? -8.205 7.576 17.721 1.00 96.62 90 LEU A CA 1
ATOM 693 C C . LEU A 1 90 ? -7.578 6.447 16.890 1.00 96.62 90 LEU A C 1
ATOM 695 O O . LEU A 1 90 ? -6.408 6.529 16.520 1.00 96.62 90 LEU A O 1
ATOM 699 N N . LEU A 1 91 ? -8.373 5.441 16.524 1.00 97.69 91 LEU A N 1
ATOM 700 C CA . LEU A 1 91 ? -7.939 4.337 15.671 1.00 97.69 91 LEU A CA 1
ATOM 701 C C . LEU A 1 91 ? -7.524 4.797 14.265 1.00 97.69 91 LEU A C 1
ATOM 703 O O . LEU A 1 91 ? -6.446 4.438 13.795 1.00 97.69 91 LEU A O 1
ATOM 707 N N . LEU A 1 92 ? -8.348 5.607 13.597 1.00 98.06 92 LEU A N 1
ATOM 708 C CA . LEU A 1 92 ? -8.042 6.135 12.261 1.00 98.06 92 LEU A CA 1
ATOM 709 C C . LEU A 1 92 ? -6.794 7.024 12.269 1.00 98.06 92 LEU A C 1
ATOM 711 O O . LEU A 1 92 ? -6.016 7.003 11.311 1.00 98.06 92 LEU A O 1
ATOM 715 N N . LYS A 1 93 ? -6.561 7.766 13.359 1.00 97.88 93 LYS A N 1
ATOM 716 C CA . LYS A 1 93 ? -5.336 8.548 13.554 1.00 97.88 93 LYS A CA 1
ATOM 717 C C . LYS A 1 93 ? -4.100 7.649 13.608 1.00 97.88 93 LYS A C 1
ATOM 719 O O . LYS A 1 93 ? -3.109 7.976 12.957 1.00 97.88 93 LYS A O 1
ATOM 724 N N . GLU A 1 94 ? -4.163 6.524 14.318 1.00 98.25 94 GLU A N 1
ATOM 725 C CA . GLU A 1 94 ? -3.052 5.564 14.376 1.00 98.25 94 GLU A CA 1
ATOM 726 C C . GLU A 1 94 ? -2.793 4.909 13.013 1.00 98.25 94 GLU A C 1
ATOM 728 O O . GLU A 1 94 ? -1.659 4.886 12.537 1.00 98.25 94 GLU A O 1
ATOM 733 N N . ILE A 1 95 ? -3.847 4.462 12.323 1.00 98.50 95 ILE A N 1
ATOM 734 C CA . ILE A 1 95 ? -3.734 3.913 10.962 1.00 98.50 95 ILE A CA 1
ATOM 735 C C . ILE A 1 95 ? -3.081 4.947 10.029 1.00 98.50 95 ILE A C 1
ATOM 737 O O . ILE A 1 95 ? -2.115 4.650 9.324 1.00 98.50 95 ILE A O 1
ATOM 741 N N . SER A 1 96 ? -3.556 6.194 10.057 1.00 97.88 96 SER A N 1
ATOM 742 C CA . SER A 1 96 ? -3.004 7.297 9.260 1.00 97.88 96 SER A CA 1
ATOM 743 C C . SER A 1 96 ? -1.535 7.591 9.572 1.00 97.88 96 SER A C 1
ATOM 745 O O . SER A 1 96 ? -0.757 7.905 8.659 1.00 97.88 96 SER A O 1
ATOM 747 N N . HIS A 1 97 ? -1.144 7.490 10.845 1.00 97.81 97 HIS A N 1
ATOM 748 C CA . HIS A 1 97 ? 0.238 7.640 11.289 1.00 97.81 97 HIS A CA 1
ATOM 749 C C . HIS A 1 97 ? 1.130 6.561 10.659 1.00 97.81 97 HIS A C 1
ATOM 751 O O . HIS A 1 97 ? 2.094 6.901 9.965 1.00 97.81 97 HIS A O 1
ATOM 757 N N . VAL A 1 98 ? 0.753 5.284 10.775 1.00 98.12 98 VAL A N 1
ATOM 758 C CA . VAL A 1 98 ? 1.483 4.162 10.164 1.00 98.12 98 VAL A CA 1
ATOM 759 C C . VAL A 1 98 ? 1.564 4.302 8.642 1.00 98.12 98 VAL A C 1
ATOM 761 O O . VAL A 1 98 ? 2.646 4.161 8.067 1.00 98.12 98 VAL A O 1
ATOM 764 N N . LEU A 1 99 ? 0.454 4.622 7.969 1.00 97.69 99 LEU A N 1
ATOM 765 C CA . LEU A 1 99 ? 0.422 4.817 6.514 1.00 97.69 99 LEU A CA 1
ATOM 766 C C . LEU A 1 99 ? 1.366 5.940 6.069 1.00 97.69 99 LEU A C 1
ATOM 768 O O . LEU A 1 99 ? 2.006 5.855 5.021 1.00 97.69 99 LEU A O 1
ATOM 772 N N . THR A 1 100 ? 1.469 7.017 6.844 1.00 95.81 100 THR A N 1
ATOM 773 C CA . THR A 1 100 ? 2.372 8.138 6.544 1.00 95.81 100 THR A CA 1
ATOM 774 C C . THR A 1 100 ? 3.834 7.772 6.774 1.00 95.81 100 THR A C 1
ATOM 776 O O . THR A 1 100 ? 4.675 8.064 5.915 1.00 95.81 100 THR A O 1
ATOM 779 N N . ALA A 1 101 ? 4.132 7.087 7.877 1.00 96.25 101 ALA A N 1
ATOM 780 C CA . ALA A 1 101 ? 5.472 6.596 8.174 1.00 96.25 101 ALA A CA 1
ATOM 781 C C . ALA A 1 101 ? 5.949 5.627 7.085 1.00 96.25 101 ALA A C 1
ATOM 783 O O . ALA A 1 101 ? 6.996 5.845 6.475 1.00 96.25 101 ALA A O 1
ATOM 784 N N . PHE A 1 102 ? 5.139 4.621 6.748 1.00 97.50 102 PHE A N 1
ATOM 785 C CA . PHE A 1 102 ? 5.534 3.613 5.772 1.00 97.50 102 PHE A CA 1
ATOM 786 C C . PHE A 1 102 ? 5.663 4.179 4.356 1.00 97.50 102 PHE A C 1
ATOM 788 O O . PHE A 1 102 ? 6.633 3.881 3.670 1.00 97.50 102 PHE A O 1
ATOM 795 N N . ARG A 1 103 ? 4.781 5.088 3.927 1.00 96.00 103 ARG A N 1
ATOM 796 C CA . ARG A 1 103 ? 4.970 5.828 2.666 1.00 96.00 103 ARG A CA 1
ATOM 797 C C . ARG A 1 103 ? 6.292 6.595 2.620 1.00 96.00 103 ARG A C 1
ATOM 799 O O . ARG A 1 103 ? 6.936 6.666 1.574 1.00 96.00 103 ARG A O 1
ATOM 806 N N . SER A 1 104 ? 6.719 7.166 3.741 1.00 92.62 104 SER A N 1
ATOM 807 C CA . SER A 1 104 ? 8.028 7.820 3.829 1.00 92.62 104 SER A CA 1
ATOM 808 C C . SER A 1 104 ? 9.165 6.805 3.673 1.00 92.62 104 SER A C 1
ATOM 810 O O . SER A 1 104 ? 10.110 7.072 2.932 1.00 92.62 104 SER A O 1
ATOM 812 N N . THR A 1 105 ? 9.036 5.614 4.267 1.00 94.75 105 THR A N 1
ATOM 813 C CA . THR A 1 105 ? 9.966 4.488 4.075 1.00 94.75 105 THR A CA 1
ATOM 814 C C . THR A 1 105 ? 10.033 4.031 2.618 1.00 94.75 105 THR A C 1
ATOM 816 O O . THR A 1 105 ? 11.130 3.959 2.067 1.00 94.75 105 THR A O 1
ATOM 819 N N . VAL A 1 106 ? 8.887 3.783 1.966 1.00 95.06 106 VAL A N 1
ATOM 820 C CA . VAL A 1 106 ? 8.816 3.372 0.550 1.00 95.06 106 VAL A CA 1
ATOM 821 C C . VAL A 1 106 ? 9.547 4.380 -0.327 1.00 95.06 106 VAL A C 1
ATOM 823 O O . VAL A 1 106 ? 10.407 4.019 -1.130 1.00 95.06 106 VAL A O 1
ATOM 826 N N . LYS A 1 107 ? 9.252 5.666 -0.125 1.00 91.00 107 LYS A N 1
ATOM 827 C CA . LYS A 1 107 ? 9.918 6.741 -0.849 1.00 91.00 107 LYS A CA 1
ATOM 828 C C . LYS A 1 107 ? 11.427 6.743 -0.608 1.00 91.00 107 LYS A C 1
ATOM 830 O O . LYS A 1 107 ? 12.184 6.848 -1.565 1.00 91.00 107 LYS A O 1
ATOM 835 N N . GLY A 1 108 ? 11.855 6.645 0.650 1.00 88.75 108 GLY A N 1
ATOM 836 C CA . GLY A 1 108 ? 13.268 6.633 1.024 1.00 88.75 108 GLY A CA 1
ATOM 837 C C . GLY A 1 108 ? 14.033 5.494 0.355 1.00 88.75 108 GLY A C 1
ATOM 838 O O . GLY A 1 108 ? 15.090 5.735 -0.223 1.00 88.75 108 GLY A O 1
ATOM 839 N N . LEU A 1 109 ? 13.468 4.284 0.349 1.00 92.88 109 LEU A N 1
ATOM 840 C CA . LEU A 1 109 ? 14.055 3.116 -0.315 1.00 92.88 109 LEU A CA 1
ATOM 841 C C . LEU A 1 109 ? 14.144 3.298 -1.834 1.00 92.88 109 LEU A C 1
ATOM 843 O O . LEU A 1 109 ? 15.192 3.020 -2.416 1.00 92.88 109 LEU A O 1
ATOM 847 N N . ILE A 1 110 ? 13.100 3.837 -2.471 1.00 92.19 110 ILE A N 1
ATOM 848 C CA . ILE A 1 110 ? 13.132 4.175 -3.902 1.00 92.19 110 ILE A CA 1
ATOM 849 C C . ILE A 1 110 ? 14.209 5.228 -4.175 1.00 92.19 110 ILE A C 1
ATOM 851 O O . ILE A 1 110 ? 14.998 5.071 -5.100 1.00 92.19 110 ILE A O 1
ATOM 855 N N . SER A 1 111 ? 14.308 6.284 -3.368 1.00 87.00 111 SER A N 1
ATOM 856 C CA . SER A 1 111 ? 15.359 7.292 -3.532 1.00 87.00 111 SER A CA 1
ATOM 857 C C . SER A 1 111 ? 16.764 6.693 -3.372 1.00 87.00 111 SER A C 1
ATOM 859 O O . SER A 1 111 ? 17.644 7.012 -4.168 1.00 87.00 111 SER A O 1
ATOM 861 N N . GLN A 1 112 ? 16.971 5.793 -2.405 1.00 86.81 112 GLN A N 1
ATOM 862 C CA . GLN A 1 112 ? 18.254 5.118 -2.167 1.00 86.81 112 GLN A CA 1
ATOM 863 C C . GLN A 1 112 ? 18.629 4.137 -3.283 1.00 86.81 112 GLN A C 1
ATOM 865 O O . GLN A 1 112 ? 19.793 4.100 -3.681 1.00 86.81 112 GLN A O 1
ATOM 870 N N . SER A 1 113 ? 17.662 3.396 -3.838 1.00 89.75 113 SER A N 1
ATOM 871 C CA . SER A 1 113 ? 17.880 2.445 -4.947 1.00 89.75 113 SER A CA 1
ATOM 872 C C . SER A 1 113 ? 18.547 3.077 -6.170 1.00 89.75 113 SER A C 1
ATOM 874 O O . SER A 1 113 ? 19.212 2.405 -6.950 1.00 89.75 113 SER A O 1
ATOM 876 N N . ARG A 1 114 ? 18.436 4.399 -6.312 1.00 81.75 114 ARG A N 1
ATOM 877 C CA . ARG A 1 114 ? 18.979 5.142 -7.447 1.00 81.75 114 ARG A CA 1
ATOM 878 C C . ARG A 1 114 ? 20.484 5.373 -7.386 1.00 81.75 114 ARG A C 1
ATOM 880 O O . ARG A 1 114 ? 21.058 5.751 -8.406 1.00 81.75 114 ARG A O 1
ATOM 887 N N . SER A 1 115 ? 21.123 5.205 -6.228 1.00 82.50 115 SER A N 1
ATOM 888 C CA . SER A 1 115 ? 22.580 5.326 -6.150 1.00 82.50 115 SER A CA 1
ATOM 889 C C . SER A 1 115 ? 23.236 4.201 -6.947 1.00 82.50 115 SER A C 1
ATOM 891 O O . SER A 1 115 ? 22.834 3.043 -6.838 1.00 82.50 115 SER A O 1
ATOM 893 N N . ASN A 1 116 ? 24.284 4.520 -7.714 1.00 77.69 116 ASN A N 1
ATOM 894 C CA . ASN A 1 116 ? 24.988 3.523 -8.522 1.00 77.69 116 ASN A CA 1
ATOM 895 C C . ASN A 1 116 ? 25.567 2.372 -7.686 1.00 77.69 116 ASN A C 1
ATOM 897 O O . ASN A 1 116 ? 25.701 1.268 -8.205 1.00 77.69 116 ASN A O 1
ATOM 901 N N . SER A 1 117 ? 25.877 2.642 -6.416 1.00 83.62 117 SER A N 1
ATOM 902 C CA . SER A 1 117 ? 26.404 1.695 -5.432 1.00 83.62 117 SER A CA 1
ATOM 903 C C . SER A 1 117 ? 25.332 1.065 -4.535 1.00 83.62 117 SER A C 1
ATOM 905 O O . SER A 1 117 ? 25.675 0.354 -3.593 1.00 83.62 117 SER A O 1
ATOM 907 N N . SER A 1 118 ? 24.042 1.341 -4.763 1.00 85.75 118 SER A N 1
ATOM 908 C CA . SER A 1 118 ? 22.992 0.817 -3.890 1.00 85.75 118 SER A CA 1
ATOM 909 C C . SER A 1 118 ? 22.778 -0.679 -4.102 1.00 85.75 118 SER A C 1
ATOM 911 O O . SER A 1 118 ? 22.487 -1.121 -5.212 1.00 85.75 118 SER A O 1
ATOM 913 N N . GLY A 1 119 ? 22.797 -1.446 -3.010 1.00 83.19 119 GLY A N 1
ATOM 914 C CA . GLY A 1 119 ? 22.380 -2.851 -3.019 1.00 83.19 119 GLY A CA 1
ATOM 915 C C . GLY A 1 119 ? 20.897 -3.050 -3.364 1.00 83.19 119 GLY A C 1
ATOM 916 O O . GLY A 1 119 ? 20.503 -4.153 -3.721 1.00 83.19 119 GLY A O 1
ATOM 917 N N . THR A 1 120 ? 20.075 -1.994 -3.304 1.00 87.31 120 THR A N 1
ATOM 918 C CA . THR A 1 120 ? 18.656 -2.013 -3.705 1.00 87.31 120 THR A CA 1
ATOM 919 C C . THR A 1 120 ? 18.421 -1.504 -5.124 1.00 87.31 120 THR A C 1
ATOM 921 O O . THR A 1 120 ? 17.283 -1.225 -5.479 1.00 87.31 120 THR A O 1
ATOM 924 N N . ARG A 1 121 ? 19.475 -1.347 -5.937 1.00 86.62 121 ARG A N 1
ATOM 925 C CA . ARG A 1 121 ? 19.357 -0.836 -7.311 1.00 86.62 121 ARG A CA 1
ATOM 926 C C . ARG A 1 121 ? 18.567 -1.759 -8.233 1.00 86.62 121 ARG A C 1
ATOM 928 O O . ARG A 1 121 ? 17.837 -1.270 -9.086 1.00 86.62 121 ARG A O 1
ATOM 935 N N . ASN A 1 122 ? 18.719 -3.071 -8.063 1.00 89.38 122 ASN A N 1
ATOM 936 C CA . ASN A 1 122 ? 17.879 -4.047 -8.743 1.00 89.38 122 ASN A CA 1
ATOM 937 C C . ASN A 1 122 ? 16.484 -4.085 -8.092 1.00 89.38 122 ASN A C 1
ATOM 939 O O . ASN A 1 122 ? 16.355 -4.024 -6.864 1.00 89.38 122 ASN A O 1
ATOM 943 N N . LEU A 1 123 ? 15.448 -4.231 -8.918 1.00 91.75 123 LEU A N 1
ATOM 944 C CA . LEU A 1 123 ? 14.057 -4.230 -8.484 1.00 91.75 123 LEU A CA 1
ATOM 945 C C . LEU A 1 123 ? 13.724 -5.324 -7.459 1.00 91.75 123 LEU A C 1
ATOM 947 O O . LEU A 1 123 ? 12.980 -5.043 -6.524 1.00 91.75 123 LEU A O 1
ATOM 951 N N . ALA A 1 124 ? 14.283 -6.535 -7.560 1.00 91.31 124 ALA A N 1
ATOM 952 C CA . ALA A 1 124 ? 14.112 -7.571 -6.533 1.00 91.31 124 ALA A CA 1
ATOM 953 C C . ALA A 1 124 ? 14.717 -7.180 -5.204 1.00 91.31 124 ALA A C 1
ATOM 955 O O . ALA A 1 124 ? 14.051 -7.328 -4.183 1.00 91.31 124 ALA A O 1
ATOM 956 N N . SER A 1 125 ? 15.920 -6.618 -5.188 1.00 92.06 125 SER A N 1
ATOM 957 C CA . SER A 1 125 ? 16.500 -6.128 -3.940 1.00 92.06 125 SER A CA 1
ATOM 958 C C . SER A 1 125 ? 15.657 -5.009 -3.322 1.00 92.06 125 SER A C 1
ATOM 960 O O . SER A 1 125 ? 15.495 -4.969 -2.101 1.00 92.06 125 SER A O 1
ATOM 962 N N . LEU A 1 126 ? 15.077 -4.125 -4.142 1.00 94.12 126 LEU A N 1
ATOM 963 C CA . LEU A 1 126 ? 14.157 -3.085 -3.677 1.00 94.12 126 LEU A CA 1
ATOM 964 C C . LEU A 1 126 ? 12.849 -3.671 -3.124 1.00 94.12 126 LEU A C 1
ATOM 966 O O . LEU A 1 126 ? 12.446 -3.306 -2.020 1.00 94.12 126 LEU A O 1
ATOM 970 N N . VAL A 1 127 ? 12.202 -4.587 -3.846 1.00 95.25 127 VAL A N 1
ATOM 971 C CA . VAL A 1 127 ? 10.976 -5.266 -3.392 1.00 95.25 127 VAL A CA 1
ATOM 972 C C . VAL A 1 127 ? 11.244 -6.040 -2.104 1.00 95.25 127 VAL A C 1
ATOM 974 O O . VAL A 1 127 ? 10.518 -5.854 -1.131 1.00 95.25 127 VAL A O 1
ATOM 977 N N . ASN A 1 128 ? 12.335 -6.803 -2.036 1.00 93.69 128 ASN A N 1
ATOM 978 C CA . ASN A 1 128 ? 12.754 -7.527 -0.836 1.00 93.69 128 ASN A CA 1
ATOM 979 C C . ASN A 1 128 ? 13.005 -6.580 0.345 1.00 93.69 128 ASN A C 1
ATOM 981 O O . ASN A 1 128 ? 12.619 -6.884 1.473 1.00 93.69 128 ASN A O 1
ATOM 985 N N . ALA A 1 129 ? 13.594 -5.403 0.112 1.00 95.19 129 ALA A N 1
ATOM 986 C CA . ALA A 1 129 ? 13.753 -4.386 1.150 1.00 95.19 129 ALA A CA 1
ATOM 987 C C . ALA A 1 129 ? 12.406 -3.822 1.637 1.00 95.19 129 ALA A C 1
ATOM 989 O O . ALA A 1 129 ? 12.244 -3.595 2.836 1.00 95.19 129 ALA A O 1
ATOM 990 N N . LEU A 1 130 ? 11.437 -3.630 0.736 1.00 96.56 130 LEU A N 1
ATOM 991 C CA . LEU A 1 130 ? 10.093 -3.146 1.065 1.00 96.56 130 LEU A CA 1
ATOM 992 C C . LEU A 1 130 ? 9.288 -4.171 1.875 1.00 96.56 130 LEU A C 1
ATOM 994 O O . LEU A 1 130 ? 8.605 -3.788 2.827 1.00 96.56 130 LEU A O 1
ATOM 998 N N . ILE A 1 131 ? 9.381 -5.457 1.524 1.00 96.19 131 ILE A N 1
ATOM 999 C CA . ILE A 1 131 ? 8.598 -6.522 2.167 1.00 96.19 131 ILE A CA 1
ATOM 1000 C C . ILE A 1 131 ? 9.276 -7.140 3.393 1.00 96.19 131 ILE A C 1
ATOM 1002 O O . ILE A 1 131 ? 8.592 -7.828 4.144 1.00 96.19 131 ILE A O 1
ATOM 1006 N N . ARG A 1 132 ? 10.573 -6.881 3.637 1.00 94.12 132 ARG A N 1
ATOM 1007 C CA . ARG A 1 132 ? 11.392 -7.519 4.694 1.00 94.12 132 ARG A CA 1
ATOM 1008 C C . ARG A 1 132 ? 10.700 -7.628 6.055 1.00 94.12 132 ARG A C 1
ATOM 1010 O O . ARG A 1 132 ? 10.805 -8.652 6.715 1.00 94.12 132 ARG A O 1
ATOM 1017 N N . ASN A 1 133 ? 10.011 -6.567 6.474 1.00 93.44 133 ASN A N 1
ATOM 1018 C CA . ASN A 1 133 ? 9.328 -6.486 7.771 1.00 93.44 133 ASN A CA 1
ATOM 1019 C C . ASN A 1 133 ? 7.802 -6.558 7.612 1.00 93.44 133 ASN A C 1
ATOM 1021 O O . ASN A 1 133 ? 7.049 -5.868 8.308 1.00 93.44 133 ASN A O 1
ATOM 1025 N N . THR A 1 134 ? 7.347 -7.326 6.628 1.00 95.25 134 THR A N 1
ATOM 1026 C CA . THR A 1 134 ? 5.940 -7.527 6.293 1.00 95.25 134 THR A CA 1
ATOM 1027 C C . THR A 1 134 ? 5.685 -9.006 6.033 1.00 95.25 134 THR A C 1
ATOM 1029 O O . THR A 1 134 ? 6.606 -9.775 5.781 1.00 95.25 134 THR A O 1
ATOM 1032 N N . GLN A 1 135 ? 4.416 -9.401 6.065 1.00 95.56 135 GLN A N 1
ATOM 1033 C CA . GLN A 1 135 ? 3.985 -10.740 5.657 1.00 95.56 135 GLN A CA 1
ATOM 1034 C C . GLN A 1 135 ? 3.480 -10.753 4.203 1.00 95.56 135 GLN A C 1
ATOM 1036 O O . GLN A 1 135 ? 2.729 -11.646 3.821 1.00 95.56 135 GLN A O 1
ATOM 1041 N N . VAL A 1 136 ? 3.825 -9.733 3.406 1.00 96.75 136 VAL A N 1
ATOM 1042 C CA . VAL A 1 136 ? 3.407 -9.625 2.004 1.00 96.75 136 VAL A CA 1
ATOM 1043 C C . VAL A 1 136 ? 4.377 -10.434 1.142 1.00 96.75 136 VAL A C 1
ATOM 1045 O O . VAL A 1 136 ? 5.564 -10.106 1.120 1.00 96.75 136 VAL A O 1
ATOM 1048 N N . PRO A 1 137 ? 3.914 -11.478 0.436 1.00 95.38 137 PRO A N 1
ATOM 1049 C CA . PRO A 1 137 ? 4.774 -12.248 -0.445 1.00 95.38 137 PRO A CA 1
ATOM 1050 C C . PRO A 1 137 ? 5.120 -11.447 -1.713 1.00 95.38 137 PRO A C 1
ATOM 1052 O O . PRO A 1 137 ? 4.323 -10.619 -2.167 1.00 95.38 137 PRO A O 1
ATOM 1055 N N . PRO A 1 138 ? 6.290 -11.701 -2.315 1.00 94.88 138 PRO A N 1
ATOM 1056 C CA . PRO A 1 138 ? 6.676 -11.074 -3.570 1.00 94.88 138 PRO A CA 1
ATOM 1057 C C . PRO A 1 138 ? 5.832 -11.643 -4.722 1.00 94.88 138 PRO A C 1
ATOM 1059 O O . PRO A 1 138 ? 5.938 -12.819 -5.055 1.00 94.88 138 PRO A O 1
ATOM 1062 N N . THR A 1 139 ? 4.998 -10.814 -5.353 1.00 95.38 139 THR A N 1
ATOM 1063 C CA . THR A 1 139 ? 4.218 -11.184 -6.550 1.00 95.38 139 THR A CA 1
ATOM 1064 C C . THR A 1 139 ? 4.652 -10.367 -7.754 1.00 95.38 139 THR A C 1
ATOM 1066 O O . THR A 1 139 ? 5.074 -9.219 -7.604 1.00 95.38 139 THR A O 1
ATOM 1069 N N . LEU A 1 140 ? 4.490 -10.897 -8.970 1.00 94.25 140 LEU A N 1
ATOM 1070 C CA . LEU A 1 140 ? 4.835 -10.160 -10.192 1.00 94.25 140 LEU A CA 1
ATOM 1071 C C . LEU A 1 140 ? 4.099 -8.811 -10.284 1.00 94.25 140 LEU A C 1
ATOM 1073 O O . LEU A 1 140 ? 4.659 -7.820 -10.753 1.00 94.25 140 LEU A O 1
ATOM 1077 N N . GLN A 1 141 ? 2.863 -8.739 -9.791 1.00 95.31 141 GLN A N 1
ATOM 1078 C CA . GLN A 1 141 ? 2.090 -7.500 -9.744 1.00 95.31 141 GLN A CA 1
ATOM 1079 C C . GLN A 1 141 ? 2.720 -6.475 -8.790 1.00 95.31 141 GLN A C 1
ATOM 1081 O O . GLN A 1 141 ? 2.789 -5.294 -9.132 1.00 95.31 141 GLN A O 1
ATOM 1086 N N . LEU A 1 142 ? 3.242 -6.909 -7.635 1.00 96.00 142 LEU A N 1
ATOM 1087 C CA . LEU A 1 142 ? 3.991 -6.036 -6.728 1.00 96.00 142 LEU A CA 1
ATOM 1088 C C . LEU A 1 142 ? 5.262 -5.501 -7.402 1.00 96.00 142 LEU A C 1
ATOM 1090 O O . LEU A 1 142 ? 5.519 -4.300 -7.335 1.00 96.00 142 LEU A O 1
ATOM 1094 N N . TYR A 1 143 ? 6.017 -6.345 -8.112 1.00 95.31 143 TYR A N 1
ATOM 1095 C CA . TYR A 1 143 ? 7.188 -5.905 -8.884 1.00 95.31 143 TYR A CA 1
ATOM 1096 C C . TYR A 1 143 ? 6.830 -4.830 -9.910 1.00 95.31 143 TYR A C 1
ATOM 1098 O O . TYR A 1 143 ? 7.433 -3.756 -9.921 1.00 95.31 143 TYR A O 1
ATOM 1106 N N . ARG A 1 144 ? 5.809 -5.084 -10.737 1.00 95.06 144 ARG A N 1
ATOM 1107 C CA . ARG A 1 144 ? 5.303 -4.120 -11.727 1.00 95.06 144 ARG A CA 1
ATOM 1108 C C . ARG A 1 144 ? 4.907 -2.800 -11.072 1.00 95.06 144 ARG A C 1
ATOM 1110 O O . ARG A 1 144 ? 5.230 -1.723 -11.578 1.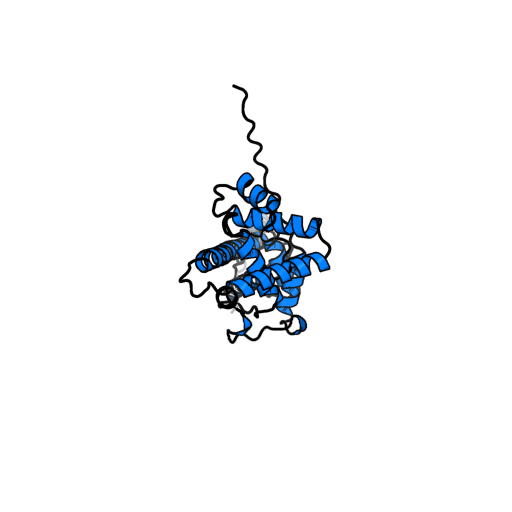00 95.06 144 ARG A O 1
ATOM 1117 N N . ARG A 1 145 ? 4.252 -2.872 -9.912 1.00 96.00 145 ARG A N 1
ATOM 1118 C CA . ARG A 1 145 ? 3.825 -1.693 -9.164 1.00 96.00 145 ARG A CA 1
ATOM 1119 C C . ARG A 1 145 ? 5.001 -0.887 -8.621 1.00 96.00 145 ARG A C 1
ATOM 1121 O O . ARG A 1 145 ? 5.006 0.337 -8.744 1.00 96.00 145 ARG A O 1
ATOM 1128 N N . VAL A 1 146 ? 6.006 -1.548 -8.053 1.00 95.62 146 VAL A N 1
ATOM 1129 C CA . VAL A 1 146 ? 7.219 -0.884 -7.554 1.00 95.62 146 VAL A CA 1
ATOM 1130 C C . VAL A 1 146 ? 8.016 -0.273 -8.707 1.00 95.62 146 VAL A C 1
ATOM 1132 O O . VAL A 1 146 ? 8.432 0.878 -8.586 1.00 95.62 146 VAL A O 1
ATOM 1135 N N . ALA A 1 147 ? 8.138 -0.956 -9.849 1.00 93.56 147 ALA A N 1
ATOM 1136 C CA . ALA A 1 147 ? 8.767 -0.400 -11.051 1.00 93.56 147 ALA A CA 1
ATOM 1137 C C . ALA A 1 147 ? 8.069 0.894 -11.509 1.00 93.56 147 ALA A C 1
ATOM 1139 O O . ALA A 1 147 ? 8.720 1.907 -11.769 1.00 93.56 147 ALA A O 1
ATOM 1140 N N . PHE A 1 148 ? 6.731 0.917 -11.506 1.00 93.25 148 PHE A N 1
ATOM 1141 C CA . PHE A 1 148 ? 5.970 2.138 -11.777 1.00 93.25 148 PHE A CA 1
ATOM 1142 C C . PHE A 1 148 ? 6.299 3.270 -10.791 1.00 93.25 148 PHE A C 1
ATOM 1144 O O . PHE A 1 148 ? 6.536 4.403 -11.218 1.00 93.25 148 PHE A O 1
ATOM 1151 N N . LEU A 1 149 ? 6.368 2.986 -9.486 1.00 93.81 149 LEU A N 1
ATOM 1152 C CA . LEU A 1 149 ? 6.738 3.990 -8.479 1.00 93.81 149 LEU A CA 1
ATOM 1153 C C . LEU A 1 149 ? 8.155 4.538 -8.697 1.00 93.81 149 LEU A C 1
ATOM 1155 O O . LEU A 1 149 ? 8.366 5.748 -8.571 1.00 93.81 149 LEU A O 1
ATOM 1159 N N . VAL A 1 150 ? 9.110 3.674 -9.052 1.00 90.31 150 VAL A N 1
ATOM 1160 C CA . VAL A 1 150 ? 10.486 4.067 -9.388 1.00 90.31 150 VAL A CA 1
ATOM 1161 C C . VAL A 1 150 ? 10.484 5.029 -10.576 1.00 90.31 150 VAL A C 1
ATOM 1163 O O . VAL A 1 150 ? 11.087 6.100 -10.485 1.00 90.31 150 VAL A O 1
ATOM 1166 N N . ILE A 1 151 ? 9.743 4.723 -11.646 1.00 84.94 151 ILE A N 1
ATOM 1167 C CA . ILE A 1 151 ? 9.655 5.588 -12.833 1.00 84.94 151 ILE A CA 1
ATOM 1168 C C . ILE A 1 151 ? 9.045 6.951 -12.506 1.00 84.94 151 ILE A C 1
ATOM 1170 O O . ILE A 1 151 ? 9.582 7.972 -12.932 1.00 84.94 151 ILE A O 1
ATOM 1174 N N . VAL A 1 152 ? 7.967 7.007 -11.718 1.00 83.50 152 VAL A N 1
ATOM 1175 C CA . VAL A 1 152 ? 7.360 8.291 -11.312 1.00 83.50 152 VAL A CA 1
ATOM 1176 C C . VAL A 1 152 ? 8.327 9.130 -10.462 1.00 83.50 152 VAL A C 1
ATOM 1178 O O . VAL A 1 152 ? 8.206 10.354 -10.397 1.00 83.50 152 VAL A O 1
ATOM 1181 N N . HIS A 1 153 ? 9.300 8.496 -9.807 1.00 76.06 153 HIS A N 1
ATOM 1182 C CA . HIS A 1 153 ? 10.333 9.170 -9.025 1.00 76.06 153 HIS A CA 1
ATOM 1183 C C . HIS A 1 153 ? 11.545 9.648 -9.853 1.00 76.06 153 HIS A C 1
ATOM 1185 O O . HIS A 1 153 ? 12.361 10.424 -9.341 1.00 76.06 153 HIS A O 1
ATOM 1191 N N . LEU A 1 154 ? 11.697 9.222 -11.112 1.00 65.75 154 LEU A N 1
ATOM 1192 C CA . LEU A 1 154 ? 12.822 9.637 -11.949 1.00 65.75 154 LEU A CA 1
ATOM 1193 C C . LEU A 1 154 ? 12.651 11.089 -12.441 1.00 65.75 154 LEU A C 1
ATOM 1195 O O . LEU A 1 154 ? 11.601 11.446 -12.977 1.00 65.75 154 LEU A O 1
ATOM 1199 N N . PRO A 1 155 ? 13.689 11.940 -12.317 1.00 57.84 155 PRO A N 1
ATOM 1200 C CA . PRO A 1 155 ? 13.736 13.219 -13.006 1.00 57.84 155 PRO A CA 1
ATOM 1201 C C . PRO A 1 155 ? 13.634 12.986 -14.514 1.00 57.84 155 PRO A C 1
ATOM 1203 O O . PRO A 1 155 ? 14.290 12.085 -15.043 1.00 57.84 155 PRO A O 1
ATOM 1206 N N . SER A 1 156 ? 12.870 13.842 -15.197 1.00 51.62 156 SER A N 1
ATOM 1207 C CA . SER A 1 156 ? 12.606 13.807 -16.648 1.00 51.62 156 SER A CA 1
ATOM 1208 C C . SER A 1 156 ? 13.840 13.527 -17.523 1.00 51.62 156 SER A C 1
ATOM 1210 O O . SER A 1 156 ? 13.752 12.905 -18.578 1.00 51.62 156 SER A O 1
ATOM 1212 N N . MET A 1 157 ? 15.010 13.966 -17.055 1.00 47.00 157 MET A N 1
ATOM 1213 C CA . MET A 1 157 ? 16.288 13.901 -17.759 1.00 47.00 157 MET A CA 1
ATOM 1214 C C . MET A 1 157 ? 16.839 12.476 -17.969 1.00 47.00 157 MET A C 1
ATOM 1216 O O . MET A 1 157 ? 17.632 12.269 -18.880 1.00 47.00 157 MET A O 1
ATOM 1220 N N . PHE A 1 158 ? 16.438 11.481 -17.167 1.00 52.88 158 PHE A N 1
ATOM 1221 C CA . PHE A 1 158 ? 17.079 10.152 -17.156 1.00 52.88 158 PHE A CA 1
ATOM 1222 C C . PHE A 1 158 ? 16.451 9.097 -18.087 1.00 52.88 158 PHE A C 1
ATOM 1224 O O . PHE A 1 158 ? 16.836 7.925 -18.021 1.00 52.88 158 PHE A O 1
ATOM 1231 N N . TRP A 1 159 ? 15.515 9.483 -18.962 1.00 52.91 159 TRP A N 1
ATOM 1232 C CA . TRP A 1 159 ? 14.869 8.553 -19.897 1.00 52.91 159 TRP A CA 1
ATOM 1233 C C . TRP A 1 159 ? 14.831 9.087 -21.338 1.00 52.91 159 TRP A C 1
ATOM 1235 O O . TRP A 1 159 ? 13.788 9.571 -21.773 1.00 52.91 159 TRP A O 1
ATOM 1245 N N . PRO A 1 160 ? 15.934 9.007 -22.109 1.00 50.78 160 PRO A N 1
ATOM 1246 C CA . PRO A 1 160 ? 16.041 9.610 -23.446 1.00 50.78 160 PRO A CA 1
ATOM 1247 C C . PRO A 1 160 ? 15.069 9.039 -24.498 1.00 50.78 160 PRO A C 1
ATOM 1249 O O . PRO A 1 160 ? 14.831 9.694 -25.508 1.00 50.78 160 PRO A O 1
ATOM 1252 N N . HIS A 1 161 ? 14.464 7.869 -24.254 1.00 52.88 161 HIS A N 1
ATOM 1253 C CA . HIS A 1 161 ? 13.505 7.224 -25.166 1.00 52.88 161 HIS A CA 1
ATOM 1254 C C . HIS A 1 161 ? 12.029 7.403 -24.775 1.00 52.88 161 HIS A C 1
ATOM 1256 O O . HIS A 1 161 ? 11.142 6.844 -25.416 1.00 52.88 161 HIS A O 1
ATOM 1262 N N . ALA A 1 162 ? 11.735 8.171 -23.727 1.00 52.59 162 ALA A N 1
ATOM 1263 C CA . ALA A 1 162 ? 10.364 8.436 -23.323 1.00 52.59 162 ALA A CA 1
ATOM 1264 C C . ALA A 1 162 ? 9.831 9.492 -24.280 1.00 52.59 162 ALA A C 1
ATOM 1266 O O . ALA A 1 162 ? 10.557 10.424 -24.630 1.00 52.59 162 ALA A O 1
ATOM 1267 N N . ASN A 1 163 ? 8.574 9.345 -24.703 1.00 54.78 163 ASN A N 1
ATOM 1268 C CA . ASN A 1 163 ? 7.913 10.287 -25.600 1.00 54.78 163 ASN A CA 1
ATOM 1269 C C . ASN A 1 163 ? 8.274 11.735 -25.209 1.00 54.78 163 ASN A C 1
ATOM 1271 O O . ASN A 1 163 ? 8.103 12.134 -24.058 1.00 54.78 163 ASN A O 1
ATOM 1275 N N . LYS A 1 164 ? 8.784 12.526 -26.159 1.00 51.47 164 LYS A N 1
ATOM 1276 C CA . LYS A 1 164 ? 9.236 13.913 -25.948 1.00 51.47 164 LYS A CA 1
ATOM 1277 C C . LYS A 1 164 ? 8.151 14.789 -25.291 1.00 51.47 164 LYS A C 1
ATOM 1279 O O . LYS A 1 164 ? 8.469 15.739 -24.579 1.00 51.47 164 LYS A O 1
ATOM 1284 N N . ALA A 1 165 ? 6.874 14.437 -25.475 1.00 55.47 165 ALA A N 1
ATOM 1285 C CA . ALA A 1 165 ? 5.734 15.044 -24.786 1.00 55.47 165 ALA A CA 1
ATOM 1286 C C . ALA A 1 165 ? 5.698 14.732 -23.276 1.00 55.47 165 ALA A C 1
ATOM 1288 O O . ALA A 1 165 ? 5.390 15.609 -22.474 1.00 55.47 165 ALA A O 1
ATOM 1289 N N . PHE A 1 166 ? 6.061 13.511 -22.875 1.00 56.34 166 PHE A N 1
ATOM 1290 C CA . PHE A 1 166 ? 6.152 13.096 -21.473 1.00 56.34 166 PHE A CA 1
ATOM 1291 C C . PHE 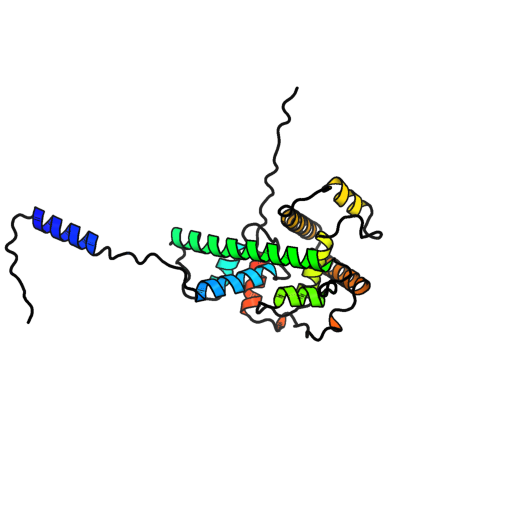A 1 166 ? 7.277 13.831 -20.743 1.00 56.34 166 PHE A C 1
ATOM 1293 O O . PHE A 1 166 ? 7.070 14.322 -19.635 1.00 56.34 166 PHE A O 1
ATOM 1300 N N . GLN A 1 167 ? 8.436 13.972 -21.390 1.00 51.19 167 GLN A N 1
ATOM 1301 C CA . GLN A 1 167 ? 9.562 14.706 -20.816 1.00 51.19 167 GLN A CA 1
ATOM 1302 C C . GLN A 1 167 ? 9.263 16.202 -20.642 1.00 51.19 167 GLN A C 1
ATOM 1304 O O . GLN A 1 167 ? 9.564 16.764 -19.587 1.00 51.19 167 GLN A O 1
ATOM 1309 N N . ARG A 1 168 ? 8.643 16.841 -21.649 1.00 53.75 168 ARG A N 1
ATOM 1310 C CA . ARG A 1 168 ? 8.204 18.248 -21.572 1.00 53.75 168 ARG A CA 1
ATOM 1311 C C . ARG A 1 168 ? 7.180 18.457 -20.464 1.00 53.75 168 ARG A C 1
ATOM 1313 O O . ARG A 1 168 ? 7.378 19.328 -19.631 1.00 53.75 168 ARG A O 1
ATOM 1320 N N . TRP A 1 169 ? 6.174 17.585 -20.366 1.00 66.19 169 TRP A N 1
ATOM 1321 C CA . TRP A 1 169 ? 5.212 17.633 -19.264 1.00 66.19 169 TRP A CA 1
ATOM 1322 C C . TRP A 1 169 ? 5.899 17.531 -17.893 1.00 66.19 169 TRP A C 1
ATOM 1324 O O . TRP A 1 169 ? 5.603 18.317 -17.000 1.00 66.19 169 TRP A O 1
ATOM 1334 N N . LEU A 1 170 ? 6.851 16.610 -17.719 1.00 50.16 170 LEU A N 1
ATOM 1335 C CA . LEU A 1 170 ? 7.572 16.446 -16.452 1.00 50.16 170 LEU A CA 1
ATOM 1336 C C . LEU A 1 170 ? 8.430 17.666 -16.075 1.00 50.16 170 LEU A C 1
ATOM 1338 O O . LEU A 1 170 ? 8.495 18.004 -14.894 1.00 50.16 170 LEU A O 1
ATOM 1342 N N . MET A 1 171 ? 9.070 18.314 -17.056 1.00 48.56 171 MET A N 1
ATOM 1343 C CA . MET A 1 171 ? 9.919 19.496 -16.841 1.00 48.56 171 MET A CA 1
ATOM 1344 C C . MET A 1 171 ? 9.095 20.761 -16.586 1.00 48.56 171 MET A C 1
ATOM 1346 O O . MET A 1 171 ? 9.385 21.481 -15.634 1.00 48.56 171 MET A O 1
ATOM 1350 N N . ASP A 1 172 ? 8.043 20.992 -17.376 1.00 54.38 172 ASP A N 1
ATOM 1351 C CA . ASP A 1 172 ? 7.180 22.174 -17.249 1.00 54.38 172 ASP A CA 1
ATOM 1352 C C . ASP A 1 172 ? 6.347 22.126 -15.972 1.00 54.38 172 ASP A C 1
ATOM 1354 O O . ASP A 1 172 ? 6.076 23.151 -15.349 1.00 54.38 172 ASP A O 1
ATOM 1358 N N . THR A 1 173 ? 5.947 20.925 -15.555 1.00 55.41 173 THR A N 1
ATOM 1359 C CA . THR A 1 173 ? 5.061 20.806 -14.404 1.00 55.41 173 THR A CA 1
ATOM 1360 C C . THR A 1 173 ? 5.846 20.829 -13.086 1.00 55.41 173 THR A C 1
ATOM 1362 O O . THR A 1 173 ? 5.277 21.245 -12.077 1.00 55.41 173 THR A O 1
ATOM 1365 N N . TYR A 1 174 ? 7.134 20.423 -13.034 1.00 54.69 174 TYR A N 1
ATOM 1366 C CA . TYR A 1 174 ? 7.786 20.184 -11.733 1.00 54.69 174 TYR A CA 1
ATOM 1367 C C . TYR A 1 174 ? 9.323 20.350 -11.629 1.00 54.69 174 TYR A C 1
ATOM 1369 O O . TYR A 1 174 ? 10.037 19.370 -11.390 1.00 54.69 174 TYR A O 1
ATOM 1377 N N . PRO A 1 175 ? 9.854 21.580 -11.653 1.00 49.09 175 PRO A N 1
ATOM 1378 C CA . PRO A 1 175 ? 11.297 21.816 -11.566 1.00 49.09 175 PRO A CA 1
ATOM 1379 C C . PRO A 1 175 ? 11.943 21.497 -10.196 1.00 49.09 175 PRO A C 1
ATOM 1381 O O . PRO A 1 175 ? 13.149 21.276 -10.154 1.00 49.09 175 PRO A O 1
ATOM 1384 N N . GLN A 1 176 ? 11.193 21.452 -9.079 1.00 53.09 176 GLN A N 1
ATOM 1385 C CA . GLN A 1 176 ? 11.744 21.307 -7.710 1.00 53.09 176 GLN A CA 1
ATOM 1386 C C . GLN A 1 176 ? 10.730 20.710 -6.702 1.00 53.09 176 GLN A C 1
ATOM 1388 O O . GLN A 1 176 ? 10.450 21.308 -5.664 1.00 53.09 176 GLN A O 1
ATOM 1393 N N . SER A 1 177 ? 10.088 19.571 -6.991 1.00 53.16 177 SER A N 1
ATOM 1394 C CA . SER A 1 177 ? 9.023 19.101 -6.084 1.00 53.16 177 SER A CA 1
ATOM 1395 C C . SER A 1 177 ? 9.544 18.631 -4.730 1.00 53.16 177 SER A C 1
ATOM 1397 O O . SER A 1 177 ? 10.383 17.727 -4.664 1.00 53.16 177 SER A O 1
ATOM 1399 N N . THR A 1 178 ? 8.976 19.194 -3.667 1.00 57.19 178 THR A N 1
ATOM 1400 C CA . THR A 1 178 ? 9.269 18.853 -2.271 1.00 57.19 178 THR A CA 1
ATOM 1401 C C . THR A 1 178 ? 8.927 17.398 -1.934 1.00 57.19 178 THR A C 1
ATOM 1403 O O . THR A 1 178 ? 8.322 16.649 -2.712 1.00 57.19 178 THR A O 1
ATOM 1406 N N . THR A 1 179 ? 9.322 16.945 -0.740 1.00 60.00 179 THR A N 1
ATOM 1407 C CA . THR A 1 179 ? 9.161 15.544 -0.353 1.00 60.00 179 THR A CA 1
ATOM 1408 C C . THR A 1 179 ? 7.700 15.078 -0.288 1.00 60.00 179 THR A C 1
ATOM 1410 O O . THR A 1 179 ? 7.433 13.912 -0.597 1.00 60.00 179 THR A O 1
ATOM 1413 N N . SER A 1 180 ? 6.764 15.966 0.044 1.00 66.81 180 SER A N 1
ATOM 1414 C CA . SER A 1 180 ? 5.331 15.668 0.174 1.00 66.81 180 SER A CA 1
ATOM 1415 C C . SER A 1 180 ? 4.587 15.612 -1.166 1.00 66.81 180 SER A C 1
ATOM 1417 O O . SER A 1 180 ? 3.609 14.876 -1.294 1.00 66.81 180 SER A O 1
ATOM 1419 N N . GLU A 1 181 ? 5.069 16.319 -2.189 1.00 82.12 181 GLU A N 1
ATOM 1420 C CA . GLU A 1 181 ? 4.429 16.396 -3.509 1.00 82.12 181 GLU A CA 1
ATOM 1421 C C . GLU A 1 181 ? 4.542 15.103 -4.320 1.00 82.12 181 GLU A C 1
ATOM 1423 O O . GLU A 1 181 ? 3.710 14.844 -5.186 1.00 82.12 181 GLU A O 1
ATOM 1428 N N . TRP A 1 182 ? 5.544 14.265 -4.041 1.00 86.00 182 TRP A N 1
ATOM 1429 C CA . TRP A 1 182 ? 5.777 13.043 -4.816 1.00 86.00 182 TRP A CA 1
ATOM 1430 C C . TRP A 1 182 ? 4.560 12.108 -4.821 1.00 86.00 182 TRP A C 1
ATOM 1432 O O . TRP A 1 182 ? 4.125 11.688 -5.888 1.00 86.00 182 TRP A O 1
ATOM 1442 N N . TRP A 1 183 ? 3.946 11.858 -3.661 1.00 90.81 183 TRP A N 1
ATOM 1443 C CA . TRP A 1 183 ? 2.743 11.023 -3.583 1.00 90.81 183 TRP A CA 1
ATOM 1444 C C . TRP A 1 183 ? 1.538 11.641 -4.294 1.00 90.81 183 TRP A C 1
ATOM 1446 O O . TRP A 1 183 ? 0.725 10.917 -4.854 1.00 90.81 183 TRP A O 1
ATOM 1456 N N . ILE A 1 184 ? 1.441 12.975 -4.322 1.00 90.31 184 ILE A N 1
ATOM 1457 C CA . ILE A 1 184 ? 0.397 13.678 -5.081 1.00 90.31 184 ILE A CA 1
ATOM 1458 C C . ILE A 1 184 ? 0.536 13.354 -6.569 1.00 90.31 184 ILE A C 1
ATOM 1460 O O . ILE A 1 184 ? -0.443 13.011 -7.218 1.00 90.31 184 ILE A O 1
ATOM 1464 N N . LYS A 1 185 ? 1.765 13.389 -7.089 1.00 86.62 185 LYS A N 1
ATOM 1465 C CA . LYS A 1 185 ? 2.050 13.074 -8.494 1.00 86.62 185 LYS A CA 1
ATOM 1466 C C . LYS A 1 185 ? 1.825 11.610 -8.829 1.00 86.62 185 LYS A C 1
ATOM 1468 O O . LYS A 1 185 ? 1.338 11.316 -9.917 1.00 86.62 185 LYS A O 1
ATOM 1473 N N . VAL A 1 186 ? 2.195 10.705 -7.920 1.00 91.75 186 VAL A N 1
ATOM 1474 C CA . VAL A 1 186 ? 1.904 9.273 -8.064 1.00 91.75 186 VAL A CA 1
ATOM 1475 C C . VAL A 1 186 ? 0.397 9.084 -8.229 1.00 91.75 186 VAL A C 1
ATOM 1477 O O . VAL A 1 186 ? -0.025 8.489 -9.217 1.00 91.75 186 VAL A O 1
ATOM 1480 N N . ASP A 1 187 ? -0.411 9.675 -7.349 1.00 94.06 187 ASP A N 1
ATOM 1481 C CA . ASP A 1 187 ? -1.872 9.571 -7.416 1.00 94.06 187 ASP A CA 1
ATOM 1482 C C . ASP A 1 187 ? -2.458 10.234 -8.668 1.00 94.06 187 ASP A C 1
ATOM 1484 O O . ASP A 1 187 ? -3.331 9.662 -9.315 1.00 94.06 187 ASP A O 1
ATOM 1488 N N . GLU A 1 188 ? -1.969 11.413 -9.061 1.00 90.75 188 GLU A N 1
ATOM 1489 C CA . GLU A 1 188 ? -2.395 12.087 -10.294 1.00 90.75 188 GLU A CA 1
ATOM 1490 C C . GLU A 1 188 ? -2.072 11.253 -11.538 1.00 90.75 188 GLU A C 1
ATOM 1492 O O . GLU A 1 188 ? -2.886 11.165 -12.462 1.00 90.75 188 GLU A O 1
ATOM 1497 N N . LYS A 1 189 ? -0.891 10.626 -11.580 1.00 89.25 189 LYS A N 1
ATOM 1498 C CA . LYS A 1 189 ? -0.482 9.766 -12.693 1.00 89.25 189 LYS A CA 1
ATOM 1499 C C . LYS A 1 189 ? -1.326 8.500 -12.740 1.00 89.25 189 LYS A C 1
ATOM 1501 O O . LYS A 1 189 ? -1.757 8.127 -13.829 1.00 89.25 189 LYS A O 1
ATOM 1506 N N . LEU A 1 190 ? -1.588 7.872 -11.597 1.00 92.44 190 LEU A N 1
ATOM 1507 C CA . LEU A 1 190 ? -2.475 6.713 -11.507 1.00 92.44 190 LEU A CA 1
ATOM 1508 C C . LEU A 1 190 ? -3.883 7.062 -11.970 1.00 92.44 190 LEU A C 1
ATOM 1510 O O . LEU A 1 190 ? -4.399 6.402 -12.864 1.00 92.44 190 LEU A O 1
ATOM 1514 N N . ALA A 1 191 ? -4.460 8.147 -11.454 1.00 92.25 191 ALA A N 1
ATOM 1515 C CA . ALA A 1 191 ? -5.793 8.596 -11.839 1.00 92.25 191 ALA A CA 1
ATOM 1516 C C . ALA A 1 191 ? -5.899 8.840 -13.352 1.00 92.25 191 ALA A C 1
ATOM 1518 O O . ALA A 1 191 ? -6.821 8.340 -13.987 1.00 92.25 191 ALA A O 1
ATOM 1519 N N . LYS A 1 192 ? -4.924 9.535 -13.956 1.00 90.12 192 LYS A N 1
ATOM 1520 C CA . LYS A 1 192 ? -4.880 9.744 -15.415 1.00 90.12 192 LYS A CA 1
ATOM 1521 C C . LYS A 1 192 ? -4.741 8.437 -16.195 1.00 90.12 192 LYS A C 1
ATOM 1523 O O . LYS A 1 192 ? -5.324 8.307 -17.263 1.00 90.12 192 LYS A O 1
ATOM 1528 N N . THR A 1 193 ? -3.964 7.491 -15.671 1.00 89.00 193 THR A N 1
ATOM 1529 C CA . THR A 1 193 ? -3.764 6.175 -16.293 1.00 89.00 193 THR A CA 1
ATOM 1530 C C . THR A 1 193 ? -5.078 5.392 -16.301 1.00 89.00 193 THR A C 1
ATOM 1532 O O . THR A 1 193 ? -5.497 4.947 -17.361 1.00 89.00 193 THR A O 1
ATOM 1535 N N . TYR A 1 194 ? -5.782 5.328 -15.166 1.00 90.44 194 TYR A N 1
ATOM 1536 C CA . TYR A 1 194 ? -7.077 4.645 -15.047 1.00 90.44 194 TYR A CA 1
ATOM 1537 C C . TYR A 1 194 ? -8.230 5.344 -15.785 1.00 90.44 194 TYR A C 1
ATOM 1539 O O . TYR A 1 194 ? -9.181 4.687 -16.184 1.00 90.44 194 TYR A O 1
ATOM 1547 N N . GLN A 1 195 ? -8.176 6.666 -15.969 1.00 91.00 195 GLN A N 1
ATOM 1548 C CA . GLN A 1 195 ? -9.192 7.403 -16.733 1.00 91.00 195 GLN A CA 1
ATOM 1549 C C . GLN A 1 195 ? -9.008 7.291 -18.250 1.00 91.00 195 GLN A C 1
ATOM 1551 O O . GLN A 1 195 ? -9.973 7.457 -18.989 1.00 91.00 195 GLN A O 1
ATOM 1556 N N . GLY A 1 196 ? -7.771 7.090 -18.712 1.00 85.81 196 GLY A N 1
ATOM 1557 C CA . GLY A 1 196 ? -7.423 7.161 -20.130 1.00 85.81 196 GLY A CA 1
ATOM 1558 C C . GLY A 1 196 ? -7.220 5.815 -20.819 1.00 85.81 196 GLY A C 1
ATOM 1559 O O . GLY A 1 196 ? -7.110 5.807 -22.041 1.00 85.81 196 GLY A O 1
ATOM 1560 N N . LEU A 1 197 ? -7.125 4.717 -20.065 1.00 89.12 197 LEU A N 1
ATOM 1561 C CA . LEU A 1 197 ? -6.769 3.396 -20.581 1.00 89.12 197 LEU A CA 1
ATOM 1562 C C . LEU A 1 197 ? -7.732 2.318 -20.077 1.00 89.12 197 LEU A C 1
ATOM 1564 O O . LEU A 1 197 ? -8.210 2.384 -18.944 1.00 89.12 197 LEU A O 1
ATOM 1568 N N . ASP A 1 198 ? -7.973 1.305 -20.907 1.00 93.62 198 ASP A N 1
ATOM 1569 C CA . ASP A 1 198 ? -8.675 0.088 -20.493 1.00 93.62 198 ASP A CA 1
ATOM 1570 C C . ASP A 1 198 ? -7.777 -0.823 -19.615 1.00 93.62 198 ASP A C 1
ATOM 1572 O O . ASP A 1 198 ? -6.551 -0.656 -19.590 1.00 93.62 198 ASP A O 1
ATOM 1576 N N . PRO A 1 199 ? -8.343 -1.796 -18.874 1.00 91.38 199 PRO A N 1
ATOM 1577 C CA . PRO A 1 199 ? -7.562 -2.672 -17.996 1.00 91.38 199 PRO A CA 1
ATOM 1578 C C . PRO A 1 199 ? -6.417 -3.431 -18.688 1.00 91.38 199 PRO A C 1
ATOM 1580 O O . PRO A 1 199 ? -5.350 -3.593 -18.095 1.00 91.38 199 PRO A O 1
ATOM 1583 N N . GLU A 1 200 ? -6.585 -3.854 -19.944 1.00 93.19 200 GLU A N 1
ATOM 1584 C CA . GLU A 1 200 ? -5.538 -4.563 -20.693 1.00 93.19 200 GLU A CA 1
ATOM 1585 C C . GLU A 1 200 ? -4.393 -3.625 -21.086 1.00 93.19 200 GLU A C 1
ATOM 1587 O O . GLU A 1 200 ? -3.218 -3.991 -21.058 1.00 93.19 200 GLU A O 1
ATOM 1592 N N . GLN A 1 201 ? -4.710 -2.389 -21.466 1.00 91.88 201 GLN A N 1
ATOM 1593 C CA . GLN A 1 201 ? -3.735 -1.339 -21.737 1.00 91.88 201 GLN A CA 1
ATOM 1594 C C . GLN A 1 201 ? -2.947 -0.968 -20.481 1.00 91.88 201 GLN A C 1
ATOM 1596 O O . GLN A 1 201 ? -1.738 -0.747 -20.574 1.00 91.88 201 GLN A O 1
ATOM 1601 N N . ILE A 1 202 ? -3.597 -0.934 -19.317 1.00 89.44 202 ILE A N 1
ATOM 1602 C CA . ILE A 1 202 ? -2.937 -0.686 -18.030 1.00 89.44 202 ILE A CA 1
ATOM 1603 C C . ILE A 1 202 ? -1.976 -1.827 -17.697 1.00 89.44 202 ILE A C 1
ATOM 1605 O O . ILE A 1 202 ? -0.818 -1.563 -17.361 1.00 89.44 202 ILE A O 1
ATOM 1609 N N . ASP A 1 203 ? -2.407 -3.081 -17.849 1.00 91.44 203 ASP A N 1
ATOM 1610 C CA . ASP A 1 203 ? -1.534 -4.235 -17.625 1.00 91.44 203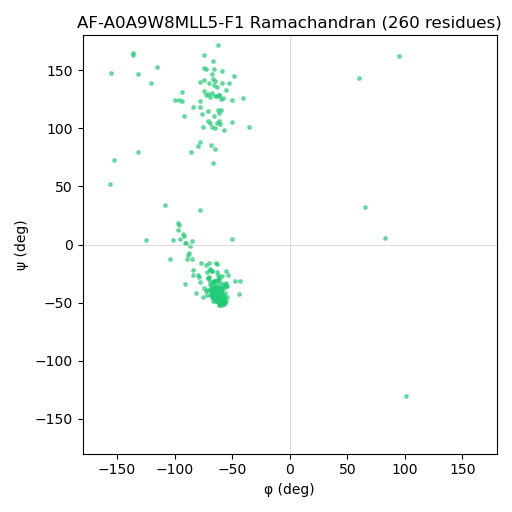 ASP A CA 1
ATOM 1611 C C . ASP A 1 203 ? -0.334 -4.236 -18.583 1.00 91.44 203 ASP A C 1
ATOM 1613 O O . ASP A 1 203 ? 0.810 -4.410 -18.150 1.00 91.44 203 ASP A O 1
ATOM 1617 N N . ARG A 1 204 ? -0.558 -3.941 -19.871 1.00 92.38 204 ARG A N 1
ATOM 1618 C CA . ARG A 1 204 ? 0.521 -3.778 -20.858 1.00 92.38 204 ARG A CA 1
ATOM 1619 C C . ARG A 1 204 ? 1.488 -2.667 -20.466 1.00 92.38 204 ARG A C 1
ATOM 1621 O O . ARG A 1 204 ? 2.697 -2.873 -20.549 1.00 92.38 204 ARG A O 1
ATOM 1628 N N . LEU A 1 205 ? 0.985 -1.517 -20.013 1.00 91.19 205 LEU A N 1
ATOM 1629 C CA . LEU A 1 205 ? 1.810 -0.395 -19.565 1.00 91.19 205 LEU A CA 1
ATOM 1630 C C . LEU A 1 205 ? 2.695 -0.795 -18.380 1.00 91.19 205 LEU A C 1
ATOM 1632 O O . LEU A 1 205 ? 3.906 -0.588 -18.427 1.00 91.19 205 LEU A O 1
ATOM 1636 N N . PHE A 1 206 ? 2.118 -1.377 -17.329 1.00 91.44 206 PHE A N 1
ATOM 1637 C CA . PHE A 1 206 ? 2.876 -1.806 -16.151 1.00 91.44 206 PHE A CA 1
ATOM 1638 C C . PHE A 1 206 ? 3.847 -2.948 -16.463 1.00 91.44 206 PHE A C 1
ATOM 1640 O O . PHE A 1 206 ? 4.962 -2.969 -15.941 1.00 91.44 206 PHE A O 1
ATOM 1647 N N . THR A 1 207 ? 3.472 -3.858 -17.361 1.00 92.88 207 THR A N 1
ATOM 1648 C CA . THR A 1 207 ? 4.359 -4.912 -17.861 1.00 92.88 207 THR A CA 1
ATOM 1649 C C . THR A 1 207 ? 5.538 -4.329 -18.633 1.00 92.88 207 THR A C 1
ATOM 1651 O O . THR A 1 207 ? 6.667 -4.769 -18.429 1.00 92.88 207 THR A O 1
ATOM 1654 N N . GLN A 1 208 ? 5.309 -3.335 -19.495 1.00 91.25 208 GLN A N 1
ATOM 1655 C CA . GLN A 1 208 ? 6.384 -2.682 -20.239 1.00 91.25 208 GLN A CA 1
ATOM 1656 C C . GLN A 1 208 ? 7.341 -1.949 -19.297 1.00 91.25 208 GLN A C 1
ATOM 1658 O O . GLN A 1 208 ? 8.547 -2.135 -19.394 1.00 91.25 208 GLN A O 1
ATOM 1663 N N . VAL A 1 209 ? 6.802 -1.196 -18.336 1.00 89.81 209 VAL A N 1
ATOM 1664 C CA . VAL A 1 209 ? 7.576 -0.516 -17.287 1.00 89.81 209 VAL A CA 1
ATOM 1665 C C . VAL A 1 209 ? 8.474 -1.490 -16.526 1.00 89.81 209 VAL A C 1
ATOM 1667 O O . VAL A 1 209 ? 9.650 -1.208 -16.315 1.00 89.81 209 VAL A O 1
ATOM 1670 N N . TYR A 1 210 ? 7.935 -2.646 -16.144 1.00 92.12 210 TYR A N 1
ATOM 1671 C CA . TYR A 1 210 ? 8.709 -3.701 -15.500 1.00 92.12 210 TYR A CA 1
ATOM 1672 C C . TYR A 1 210 ? 9.815 -4.242 -16.413 1.00 92.12 210 TYR A C 1
ATOM 1674 O O . TYR A 1 210 ? 10.966 -4.302 -15.996 1.00 92.12 210 TYR A O 1
ATOM 1682 N N . LYS A 1 211 ? 9.500 -4.585 -17.668 1.00 91.56 211 LYS A N 1
ATOM 1683 C CA . LYS A 1 211 ? 10.486 -5.099 -18.634 1.00 91.56 211 LYS A CA 1
ATOM 1684 C C . LYS A 1 211 ? 11.617 -4.108 -18.901 1.00 91.56 211 LYS A C 1
ATOM 16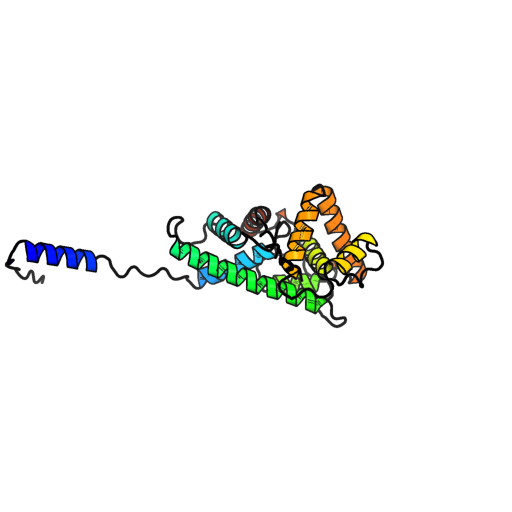86 O O . LYS A 1 211 ? 12.767 -4.522 -18.994 1.00 91.56 211 LYS A O 1
ATOM 1691 N N . ASP A 1 212 ? 11.300 -2.821 -19.003 1.00 87.50 212 ASP A N 1
ATOM 1692 C CA . ASP A 1 212 ? 12.294 -1.768 -19.212 1.00 87.50 212 ASP A CA 1
ATOM 1693 C C . ASP A 1 212 ? 13.236 -1.636 -18.005 1.00 87.50 212 ASP A C 1
ATOM 1695 O O . ASP A 1 212 ? 14.437 -1.418 -18.171 1.00 87.50 212 ASP A O 1
ATOM 1699 N N . ASP A 1 213 ? 12.702 -1.783 -16.790 1.00 87.31 213 ASP A N 1
ATOM 1700 C CA . ASP A 1 213 ? 13.491 -1.778 -15.558 1.00 87.31 213 ASP A CA 1
ATOM 1701 C C . ASP A 1 213 ? 14.412 -3.007 -15.483 1.00 87.31 213 ASP A C 1
ATOM 1703 O O . ASP A 1 213 ? 15.618 -2.861 -15.278 1.00 87.31 213 ASP A O 1
ATOM 1707 N N . VAL A 1 214 ? 13.880 -4.197 -15.787 1.00 88.56 214 VAL A N 1
ATOM 1708 C CA . VAL A 1 214 ? 14.645 -5.453 -15.887 1.00 88.56 214 VAL A CA 1
ATOM 1709 C C . VAL A 1 214 ? 15.774 -5.347 -16.912 1.00 88.56 214 VAL A C 1
ATOM 1711 O O . VAL A 1 214 ? 16.920 -5.669 -16.609 1.00 88.56 214 VAL A O 1
ATOM 1714 N N . ALA A 1 215 ? 15.492 -4.835 -18.112 1.00 88.69 215 ALA A N 1
ATOM 1715 C CA . ALA A 1 215 ? 16.501 -4.669 -19.157 1.00 88.69 215 ALA A CA 1
ATOM 1716 C C . ALA A 1 215 ? 17.636 -3.717 -18.739 1.00 88.69 215 ALA A C 1
ATOM 1718 O O . ALA A 1 215 ? 18.763 -3.839 -19.217 1.00 88.69 215 ALA A O 1
ATOM 1719 N N . LYS A 1 216 ? 17.348 -2.761 -17.849 1.00 86.19 216 LYS A N 1
ATOM 1720 C CA . LYS A 1 216 ? 18.302 -1.746 -17.396 1.00 86.19 216 LYS A CA 1
ATOM 1721 C C . LYS A 1 216 ? 19.088 -2.155 -16.150 1.00 86.19 216 LYS A C 1
ATOM 1723 O O . LYS A 1 216 ? 20.237 -1.732 -16.007 1.00 86.19 216 LYS A O 1
ATOM 1728 N N . PHE A 1 217 ? 18.478 -2.907 -15.237 1.00 85.69 217 PHE A N 1
ATOM 1729 C CA . PHE A 1 217 ? 19.029 -3.188 -13.906 1.00 85.69 217 PHE A CA 1
ATOM 1730 C C . PHE A 1 217 ? 19.160 -4.686 -13.571 1.00 85.69 217 PHE A C 1
ATOM 1732 O O . PHE A 1 217 ? 19.594 -5.017 -12.464 1.00 85.69 217 PHE A O 1
ATOM 1739 N N . GLY A 1 218 ? 18.846 -5.575 -14.515 1.00 84.25 218 GLY A N 1
ATOM 1740 C CA . GLY A 1 218 ? 18.942 -7.032 -14.373 1.00 84.25 218 GLY A CA 1
ATOM 1741 C C . GLY A 1 218 ? 17.629 -7.693 -13.947 1.00 84.25 218 GLY A C 1
ATOM 1742 O O . GLY A 1 218 ? 16.723 -7.030 -13.437 1.00 84.25 218 GLY A O 1
ATOM 1743 N N . ASP A 1 219 ? 17.528 -9.008 -14.155 1.00 78.38 219 ASP A N 1
ATOM 1744 C CA . ASP A 1 219 ? 16.319 -9.787 -13.871 1.00 78.38 219 ASP A CA 1
ATOM 1745 C C . ASP A 1 219 ? 16.169 -10.074 -12.363 1.00 78.38 219 ASP A C 1
ATOM 1747 O O . ASP A 1 219 ? 17.055 -10.670 -11.750 1.00 78.38 219 ASP A O 1
ATOM 1751 N N . PRO A 1 220 ? 15.041 -9.681 -11.743 1.00 73.50 220 PRO A N 1
ATOM 1752 C CA . PRO A 1 220 ? 14.644 -10.081 -10.398 1.00 73.50 220 PRO A CA 1
ATOM 1753 C C . PRO A 1 220 ? 14.739 -11.576 -10.103 1.00 73.50 220 PRO A C 1
ATOM 1755 O O . PRO A 1 220 ? 14.973 -11.944 -8.956 1.00 73.50 220 PRO A O 1
ATOM 1758 N N . SER A 1 221 ? 14.527 -12.416 -11.114 1.00 69.38 221 SER A N 1
ATOM 1759 C CA . SER A 1 221 ? 14.468 -13.876 -11.010 1.00 69.38 221 SER A CA 1
ATOM 1760 C C . SER A 1 221 ? 15.830 -14.505 -10.712 1.00 69.38 221 SER A C 1
ATOM 1762 O O . SER A 1 221 ? 15.895 -15.655 -10.288 1.00 69.38 221 SER A O 1
ATOM 1764 N N . GLU A 1 222 ? 16.920 -13.756 -10.904 1.00 70.25 222 GLU A N 1
ATOM 1765 C CA . GLU A 1 222 ? 18.270 -14.170 -10.506 1.00 70.25 222 GLU A CA 1
ATOM 1766 C C . GLU A 1 222 ? 18.464 -14.123 -8.981 1.00 70.25 222 GLU A C 1
ATOM 1768 O O . GLU A 1 222 ? 19.383 -14.742 -8.446 1.00 70.25 222 GLU A O 1
ATOM 1773 N N . ILE A 1 223 ? 17.594 -13.403 -8.266 1.00 66.50 223 ILE A N 1
ATOM 1774 C CA . ILE A 1 223 ? 17.582 -13.333 -6.808 1.00 66.50 223 ILE A CA 1
ATOM 1775 C C . ILE A 1 223 ? 16.546 -14.351 -6.318 1.00 66.50 223 ILE A C 1
ATOM 1777 O O . ILE A 1 223 ? 15.386 -14.279 -6.706 1.00 66.50 223 ILE A O 1
ATOM 1781 N N . GLU A 1 224 ? 16.971 -15.279 -5.453 1.00 55.16 224 GLU A N 1
ATOM 1782 C CA . GLU A 1 224 ? 16.282 -16.493 -4.950 1.00 55.16 224 GLU A CA 1
ATOM 1783 C C . GLU A 1 224 ? 14.835 -16.341 -4.405 1.00 55.16 224 GLU A C 1
ATOM 1785 O O . GLU A 1 224 ? 14.254 -17.298 -3.891 1.00 55.16 224 GLU A O 1
ATOM 1790 N N . SER A 1 225 ? 14.210 -15.166 -4.481 1.00 64.56 225 SER A N 1
ATOM 1791 C CA . SER A 1 225 ? 12.811 -14.963 -4.114 1.00 64.56 225 SER A CA 1
ATOM 1792 C C . SER A 1 225 ? 11.870 -15.620 -5.128 1.00 64.56 225 SER A C 1
ATOM 1794 O O . SER A 1 225 ? 11.652 -15.098 -6.221 1.00 64.56 225 SER A O 1
ATOM 1796 N N . GLN A 1 226 ? 11.264 -16.744 -4.737 1.00 81.94 226 GLN A N 1
ATOM 1797 C CA . GLN A 1 226 ? 10.181 -17.375 -5.492 1.00 81.94 226 GLN A CA 1
ATOM 1798 C C . GLN A 1 226 ? 8.990 -16.414 -5.592 1.00 81.94 226 GLN A C 1
ATOM 1800 O O . GLN A 1 226 ? 8.351 -16.092 -4.589 1.00 81.94 226 GLN A O 1
ATOM 1805 N N . ILE A 1 227 ? 8.705 -15.947 -6.810 1.00 89.56 227 ILE A N 1
ATOM 1806 C CA . ILE A 1 227 ? 7.509 -15.159 -7.107 1.00 89.56 227 ILE A CA 1
ATOM 1807 C C . ILE A 1 227 ? 6.280 -16.015 -6.791 1.00 89.56 227 ILE A C 1
ATOM 1809 O O . ILE A 1 227 ? 6.160 -17.147 -7.259 1.00 89.56 227 ILE A O 1
ATOM 1813 N N . VAL A 1 228 ? 5.361 -15.464 -6.002 1.00 93.25 228 VAL A N 1
ATOM 1814 C CA . VAL A 1 228 ? 4.115 -16.130 -5.619 1.00 93.25 228 VAL A CA 1
ATOM 1815 C C . VAL A 1 228 ? 3.002 -15.741 -6.590 1.00 93.25 228 VAL A C 1
ATOM 1817 O O . VAL A 1 228 ? 2.780 -14.559 -6.863 1.00 93.25 228 VAL A O 1
ATOM 1820 N N . GLU A 1 229 ? 2.280 -16.743 -7.091 1.00 93.12 229 GLU A N 1
ATOM 1821 C CA . GLU A 1 229 ? 1.094 -16.541 -7.925 1.00 93.12 229 GLU A CA 1
ATOM 1822 C C . GLU A 1 229 ? -0.052 -15.889 -7.127 1.00 93.12 229 GLU A C 1
ATOM 1824 O O . GLU A 1 229 ? -0.276 -16.259 -5.969 1.00 93.12 229 GLU A O 1
ATOM 1829 N N . PRO A 1 230 ? -0.851 -14.977 -7.718 1.00 92.25 230 PRO A N 1
ATOM 1830 C CA . PRO A 1 230 ? -1.951 -14.304 -7.018 1.00 92.25 230 PRO A CA 1
ATOM 1831 C C . PRO A 1 230 ? -2.952 -15.253 -6.352 1.00 92.25 230 PRO A C 1
ATOM 1833 O O . PRO A 1 230 ? -3.449 -14.969 -5.263 1.00 92.25 230 PRO A O 1
ATOM 1836 N N . ALA A 1 231 ? -3.226 -16.400 -6.980 1.00 93.75 231 ALA A N 1
ATOM 1837 C CA . ALA A 1 231 ? -4.145 -17.406 -6.452 1.00 93.75 231 ALA A CA 1
ATOM 1838 C C . ALA A 1 231 ? -3.622 -18.090 -5.174 1.00 93.75 231 ALA A C 1
ATOM 1840 O O . ALA A 1 231 ? -4.416 -18.587 -4.380 1.00 93.75 231 ALA A O 1
ATOM 1841 N N . ALA A 1 232 ? -2.305 -18.087 -4.955 1.00 95.94 232 ALA A N 1
ATOM 1842 C CA . ALA A 1 232 ? -1.661 -18.663 -3.776 1.00 95.94 232 ALA A CA 1
ATOM 1843 C C . ALA A 1 232 ? -1.515 -17.655 -2.619 1.00 95.94 232 ALA A C 1
ATOM 1845 O O . ALA A 1 232 ? -0.958 -17.988 -1.571 1.00 95.94 232 ALA A O 1
ATOM 1846 N N . LEU A 1 233 ? -1.997 -16.416 -2.784 1.00 96.69 233 LEU A N 1
ATOM 1847 C CA . LEU A 1 233 ? -1.933 -15.405 -1.733 1.00 96.69 233 LEU A CA 1
ATOM 1848 C C . LEU A 1 233 ? -2.780 -15.801 -0.513 1.00 96.69 233 LEU A C 1
ATOM 1850 O O . LEU A 1 233 ? -3.913 -16.254 -0.681 1.00 96.69 233 LEU A O 1
ATOM 1854 N N . PRO A 1 234 ? -2.298 -15.543 0.720 1.00 97.38 234 PRO A N 1
ATOM 1855 C CA . PRO A 1 234 ? -3.109 -15.677 1.924 1.00 97.38 234 PRO A CA 1
ATOM 1856 C C . PRO A 1 234 ? -4.425 -14.895 1.817 1.00 97.38 234 PRO A C 1
ATOM 1858 O O . PRO A 1 234 ? -4.431 -13.741 1.386 1.00 97.38 234 PRO A O 1
ATOM 1861 N N . GLY A 1 235 ? -5.532 -15.482 2.285 1.00 97.94 235 GLY A N 1
ATOM 1862 C CA . GLY A 1 235 ? -6.866 -14.875 2.161 1.00 97.94 235 GLY A CA 1
ATOM 1863 C C . GLY A 1 235 ? -6.972 -13.462 2.751 1.00 97.94 235 GLY A C 1
ATOM 1864 O O . GLY A 1 235 ? -7.644 -12.605 2.186 1.00 97.94 235 GLY A O 1
ATOM 1865 N N . TRP A 1 236 ? -6.240 -13.162 3.831 1.00 98.19 236 TRP A N 1
ATOM 1866 C CA . TRP A 1 236 ? -6.225 -11.813 4.410 1.00 98.19 236 TRP A CA 1
ATOM 1867 C C . TRP A 1 236 ? -5.594 -10.763 3.479 1.00 98.19 236 TRP A C 1
ATOM 1869 O O . TRP A 1 236 ? -6.038 -9.616 3.467 1.00 98.19 236 TRP A O 1
ATOM 1879 N N . ILE A 1 237 ? -4.614 -11.149 2.654 1.00 98.12 237 ILE A N 1
ATOM 1880 C CA . ILE A 1 237 ? -4.010 -10.269 1.643 1.00 98.12 237 ILE A CA 1
ATOM 1881 C C . ILE A 1 237 ? -4.982 -10.049 0.489 1.00 98.12 237 ILE A C 1
ATOM 1883 O O . ILE A 1 237 ? -5.112 -8.926 0.015 1.00 98.12 237 ILE A O 1
ATOM 1887 N N . GLN A 1 238 ? -5.708 -11.089 0.071 1.00 97.75 238 GLN A N 1
ATOM 1888 C CA . GLN A 1 238 ? -6.735 -10.960 -0.967 1.00 97.75 238 GLN A CA 1
ATOM 1889 C C . GLN A 1 238 ? -7.822 -9.957 -0.553 1.00 97.75 238 GLN A C 1
ATOM 1891 O O . GLN A 1 238 ? -8.182 -9.084 -1.342 1.00 97.75 238 GLN A O 1
ATOM 1896 N N . VAL A 1 239 ? -8.276 -10.011 0.707 1.00 98.25 239 VAL A N 1
ATOM 1897 C CA . VAL A 1 239 ? -9.222 -9.024 1.252 1.00 98.25 239 VAL A CA 1
ATOM 1898 C C . VAL A 1 239 ? -8.614 -7.621 1.242 1.00 98.25 239 VAL A C 1
ATOM 1900 O O . VAL A 1 239 ? -9.259 -6.685 0.781 1.00 98.25 239 VAL A O 1
ATOM 1903 N N . ILE A 1 240 ? -7.365 -7.443 1.679 1.00 98.25 240 ILE A N 1
ATOM 1904 C CA . ILE A 1 240 ? -6.709 -6.126 1.620 1.00 98.25 240 ILE A CA 1
ATOM 1905 C C . ILE A 1 240 ? -6.625 -5.602 0.183 1.00 98.25 240 ILE A C 1
ATOM 1907 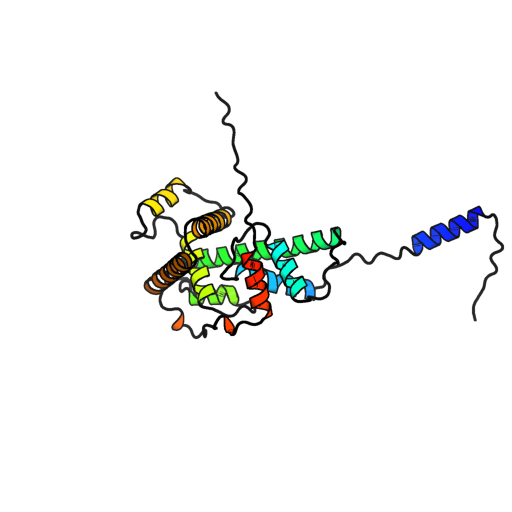O O . ILE A 1 240 ? -6.961 -4.442 -0.048 1.00 98.25 240 ILE A O 1
ATOM 1911 N N . ASN A 1 241 ? -6.245 -6.442 -0.781 1.00 97.31 241 ASN A N 1
ATOM 1912 C CA . ASN A 1 241 ? -6.175 -6.061 -2.192 1.00 97.31 241 ASN A CA 1
ATOM 1913 C C . ASN A 1 241 ? -7.545 -5.614 -2.723 1.00 97.31 241 ASN A C 1
ATOM 1915 O O . ASN A 1 241 ? -7.623 -4.608 -3.424 1.00 97.31 241 ASN A O 1
ATOM 1919 N N . GLN A 1 242 ? -8.630 -6.289 -2.333 1.00 97.75 242 GLN A N 1
ATOM 1920 C CA . GLN A 1 242 ? -9.992 -5.880 -2.685 1.00 97.75 242 GLN A CA 1
ATOM 1921 C C . GLN A 1 242 ? -10.347 -4.492 -2.129 1.00 97.75 242 GLN A C 1
ATOM 1923 O O . GLN A 1 242 ? -10.936 -3.673 -2.830 1.00 97.75 242 GLN A O 1
ATOM 1928 N N . TYR A 1 243 ? -9.979 -4.195 -0.881 1.00 98.31 243 TYR A N 1
ATOM 1929 C CA . TYR A 1 243 ? -10.209 -2.870 -0.292 1.00 98.31 243 TYR A CA 1
ATOM 1930 C C . TYR A 1 243 ? -9.297 -1.791 -0.907 1.00 98.31 243 TYR A C 1
ATOM 1932 O O . TYR A 1 243 ? -9.694 -0.627 -1.001 1.00 98.31 243 TYR A O 1
ATOM 1940 N N . ALA A 1 244 ? -8.107 -2.164 -1.383 1.00 97.56 244 ALA A N 1
ATOM 1941 C CA . ALA A 1 244 ? -7.160 -1.249 -2.018 1.00 97.56 244 ALA A CA 1
ATOM 1942 C C . ALA A 1 244 ? -7.683 -0.651 -3.337 1.00 97.56 244 ALA A C 1
ATOM 1944 O O . ALA A 1 244 ? -7.375 0.503 -3.647 1.00 97.56 244 ALA A O 1
ATOM 1945 N N . THR A 1 245 ? -8.514 -1.381 -4.089 1.00 96.12 245 THR A N 1
ATOM 1946 C CA . THR A 1 245 ? -9.137 -0.853 -5.321 1.00 96.12 245 THR A CA 1
ATOM 1947 C C . THR A 1 245 ? -10.178 0.232 -5.035 1.00 96.12 245 THR A C 1
ATOM 1949 O O . THR A 1 245 ? -10.467 1.067 -5.890 1.00 96.12 245 THR A O 1
ATOM 1952 N N . SER A 1 246 ? -10.724 0.247 -3.815 1.00 96.56 246 SER A N 1
ATOM 1953 C CA . SER A 1 246 ? -11.804 1.142 -3.384 1.00 96.56 246 SER A CA 1
ATOM 1954 C C . SER A 1 246 ? -11.294 2.445 -2.758 1.00 96.56 246 SER A C 1
ATOM 1956 O O . SER A 1 246 ? -12.068 3.228 -2.200 1.00 96.56 246 SER A O 1
ATOM 1958 N N . VAL A 1 247 ? -9.985 2.700 -2.808 1.00 96.19 247 VAL A N 1
ATOM 1959 C CA . VAL A 1 247 ? -9.409 3.925 -2.253 1.00 96.19 247 VAL A CA 1
ATOM 1960 C C . VAL A 1 247 ? -9.804 5.114 -3.128 1.00 96.19 247 VAL A C 1
ATOM 1962 O O . VAL A 1 247 ? -9.634 5.115 -4.346 1.00 96.19 247 VAL A O 1
ATOM 1965 N N . VAL A 1 248 ? -10.324 6.165 -2.503 1.00 93.81 248 VAL A N 1
ATOM 1966 C CA . VAL A 1 248 ? -10.664 7.409 -3.194 1.00 93.81 248 VAL A CA 1
ATOM 1967 C C . VAL A 1 248 ? -9.549 8.413 -2.953 1.00 93.81 248 VAL A C 1
ATOM 1969 O O . VAL A 1 248 ? -9.222 8.712 -1.802 1.00 93.81 248 VAL A O 1
ATOM 1972 N N . SER A 1 249 ? -8.972 8.945 -4.034 1.00 90.38 249 SER A N 1
ATOM 1973 C CA . SER A 1 249 ? -7.861 9.892 -3.934 1.00 90.38 249 SER A CA 1
ATOM 1974 C C . SER A 1 249 ? -8.295 11.221 -3.313 1.00 90.38 249 SER A C 1
ATOM 1976 O O . SER A 1 249 ? -9.410 11.717 -3.508 1.00 90.38 249 SER A O 1
ATOM 1978 N N . GLN A 1 250 ? -7.385 11.840 -2.563 1.00 86.88 250 GLN A N 1
ATOM 1979 C CA . GLN A 1 250 ? -7.600 13.190 -2.061 1.00 86.88 250 GLN A CA 1
ATOM 1980 C C . GLN A 1 250 ? -7.341 14.200 -3.184 1.00 86.88 250 GLN A C 1
ATOM 1982 O O . GLN A 1 250 ? -6.206 14.331 -3.647 1.00 86.88 250 GLN A O 1
ATOM 1987 N N . LYS A 1 251 ? -8.365 14.972 -3.575 1.00 77.94 251 LYS A N 1
ATOM 1988 C CA . LYS A 1 251 ? -8.193 16.088 -4.521 1.00 77.94 251 LYS A CA 1
ATOM 1989 C C . LYS A 1 251 ? -7.117 17.049 -4.001 1.00 77.94 251 LYS A C 1
ATOM 1991 O O . LYS A 1 251 ? -7.143 17.436 -2.828 1.00 77.94 251 LYS A O 1
ATOM 1996 N N . SER A 1 252 ? -6.175 17.447 -4.858 1.00 65.88 252 SER A N 1
ATOM 1997 C CA . SER A 1 252 ? -5.219 18.495 -4.505 1.00 65.88 252 SER A CA 1
ATOM 1998 C C . SER A 1 252 ? -5.995 19.790 -4.238 1.00 65.88 252 SER A C 1
ATOM 2000 O O . SER A 1 252 ? -6.856 20.198 -5.021 1.00 65.88 252 SER A O 1
ATOM 2002 N N . ARG A 1 253 ? -5.753 20.431 -3.086 1.00 58.06 253 ARG A N 1
ATOM 2003 C CA . ARG A 1 253 ? -6.267 21.784 -2.851 1.00 58.06 253 ARG A CA 1
ATOM 2004 C C . ARG A 1 253 ? -5.520 22.696 -3.818 1.00 58.06 253 ARG A C 1
ATOM 2006 O O . ARG A 1 253 ? -4.357 23.009 -3.588 1.00 58.06 253 ARG A O 1
ATOM 2013 N N . SER A 1 254 ? -6.165 23.068 -4.922 1.00 47.66 254 SER A N 1
ATOM 2014 C CA . SER A 1 254 ? -5.651 24.096 -5.823 1.00 47.66 254 SER A CA 1
ATOM 2015 C C . SER A 1 254 ? -5.528 25.392 -5.023 1.00 47.66 254 SER A C 1
ATOM 2017 O O . SER A 1 254 ? -6.527 26.038 -4.706 1.00 47.66 254 SER A O 1
ATOM 2019 N N . ASN A 1 255 ? -4.302 25.753 -4.646 1.00 46.66 255 ASN A N 1
ATOM 2020 C CA . ASN A 1 255 ? -4.010 27.074 -4.114 1.00 46.66 255 ASN A CA 1
ATOM 2021 C C . ASN A 1 255 ? -4.184 28.079 -5.260 1.00 46.66 255 ASN A C 1
ATOM 2023 O O . ASN A 1 255 ? -3.220 28.434 -5.935 1.00 46.66 255 ASN A O 1
ATOM 2027 N N . LYS A 1 256 ? -5.414 28.557 -5.488 1.00 44.91 256 LYS A N 1
ATOM 2028 C CA . LYS A 1 256 ? -5.652 29.806 -6.220 1.00 44.91 256 LYS A CA 1
ATOM 2029 C C . LYS A 1 256 ? -5.074 30.949 -5.381 1.00 44.91 256 LYS A C 1
ATOM 2031 O O . LYS A 1 256 ? -5.795 31.609 -4.638 1.00 44.91 256 LYS A O 1
ATOM 2036 N N . ARG A 1 257 ? -3.761 31.182 -5.474 1.00 46.56 257 ARG A N 1
ATOM 2037 C CA . ARG A 1 257 ? -3.182 32.479 -5.113 1.00 46.56 257 ARG A CA 1
ATOM 2038 C C . ARG A 1 257 ? -3.774 33.489 -6.091 1.00 46.56 257 ARG A C 1
ATOM 2040 O O . ARG A 1 257 ? -3.418 33.494 -7.264 1.00 46.56 257 ARG A O 1
ATOM 2047 N N . LYS A 1 258 ? -4.729 34.293 -5.620 1.00 45.16 258 LYS A N 1
ATOM 2048 C CA . LYS A 1 258 ? -5.106 35.534 -6.296 1.00 45.16 258 LYS A CA 1
ATOM 2049 C C . LYS A 1 258 ? -3.846 36.402 -6.305 1.00 45.16 258 LYS A C 1
ATOM 2051 O O . LYS A 1 258 ? -3.437 36.868 -5.246 1.00 45.16 258 LYS A O 1
ATOM 2056 N N . LEU A 1 259 ? -3.201 36.538 -7.461 1.00 47.09 259 LEU A N 1
ATOM 2057 C CA . LEU A 1 259 ? -2.300 37.660 -7.700 1.00 47.09 259 LEU A CA 1
ATOM 2058 C C . LEU A 1 259 ? -3.155 38.918 -7.539 1.00 47.09 259 LEU A C 1
ATOM 2060 O O . LEU A 1 259 ? -4.157 39.074 -8.239 1.00 47.09 259 LEU A O 1
ATOM 2064 N N . ALA A 1 260 ? -2.832 39.729 -6.535 1.00 41.88 260 ALA A N 1
ATOM 2065 C CA . ALA A 1 260 ? -3.381 41.068 -6.440 1.00 41.88 260 ALA A CA 1
ATOM 2066 C C . ALA A 1 260 ? -2.894 41.852 -7.671 1.00 41.88 260 ALA A C 1
ATOM 2068 O O . ALA A 1 260 ? -1.725 41.696 -8.033 1.00 41.88 260 ALA A O 1
ATOM 2069 N N . PRO A 1 261 ? -3.763 42.618 -8.346 1.00 60.94 261 PRO A N 1
ATOM 2070 C CA . PRO A 1 261 ? -3.298 43.564 -9.347 1.00 60.94 261 PRO A CA 1
ATOM 2071 C C . PRO A 1 261 ? -2.461 44.638 -8.640 1.00 60.94 261 PRO A C 1
ATOM 2073 O O . PRO A 1 261 ? -2.906 45.183 -7.627 1.00 60.94 261 PRO A O 1
ATOM 2076 N N . GLU A 1 262 ? -1.246 44.859 -9.145 1.00 59.09 262 GLU A N 1
ATOM 2077 C CA . GLU A 1 262 ? -0.448 46.063 -8.868 1.00 59.09 262 GLU A CA 1
ATOM 2078 C C . GLU A 1 262 ? -1.087 47.294 -9.521 1.00 59.09 262 GLU A C 1
ATOM 2080 O O . GLU A 1 262 ? -1.667 47.143 -10.625 1.00 59.09 262 GLU A O 1
#

Sequence (262 aa):
MTVLTTLKAKSIEEQMMILFCSMCSLQGEHEQWSMSERLKATIEQYSRAMILAPDISAYRGTLDIQVLGAMRALGVKGLPQTHDSDNLKLLLKEISHVLTAFRSTVKGLISQSRSNSSGTRNLASLVNALIRNTQVPPTLQLYRRVAFLVIVHLPSMFWPHANKAFQRWLMDTYPQSTTSEWWIKVDEKLAKTYQGLDPEQIDRLFTQVYKDDVAKFGDPSEIESQIVEPAALPGWIQVINQYATSVVSQKSRSNKRKLAPE

Radius of gyration: 26.28 Å; Cα contacts (8 Å, |Δi|>4): 242; chains: 1; bounding box: 63×65×86 Å

Foldseek 3Di:
DDPPPDDPDDDPVVVVVVVVVVVVVVVPPPPPQDQDPVNLVVLLQLLLLLCLQLQFLALAFCSLVLSVVLCVVVVPPSQDDPPPVVSVVVSSVSSVVSSVVLVLVLVVLLVQLPDPPRPPVALLSSLCSSCVPYPDAAAPSSSLSSLLLSVLPDQLPPCPPPPPVVSCCRVVVCVDDDPVCSSVSVNVVSVCLVVPDDPVVSVVVSVVSSVVSCVVRNDSVVPPRDHDDPVRDDPSSVSSSVSSNVGDHDDPPPPPPPPDDD

Mean predicted aligned error: 9.96 Å

Organism: NCBI:txid2828524

Solvent-accessible surface area (backbone atoms only — not comparable to full-atom values): 15319 Å² total; per-residue (Å²): 139,82,87,79,76,83,76,82,80,65,63,74,64,52,54,51,49,52,51,49,50,48,52,60,60,65,56,48,83,72,75,72,88,70,88,48,72,70,49,51,54,49,44,48,53,49,36,52,45,40,73,58,26,56,59,41,46,30,91,46,54,44,50,40,60,34,44,53,49,35,42,56,77,69,63,55,75,89,66,69,57,92,83,42,62,66,61,43,52,55,50,41,50,50,40,43,49,48,43,52,53,50,52,51,50,55,50,50,51,53,60,47,20,68,42,95,84,32,84,32,44,29,64,42,44,36,51,50,63,71,30,67,90,50,92,59,77,58,25,68,56,38,51,23,42,50,38,48,54,47,56,75,68,52,63,56,83,80,47,90,84,53,58,69,67,58,38,49,50,45,52,76,73,49,86,78,73,55,88,75,49,55,62,54,52,51,30,52,52,43,47,52,49,65,74,74,44,54,73,67,55,48,53,50,50,36,51,49,46,30,52,55,48,30,76,74,50,46,64,46,80,80,45,92,69,73,69,47,55,80,88,74,51,57,68,72,56,54,46,34,38,60,34,22,52,69,29,46,64,59,78,78,83,77,80,78,73,77,76,74,85,128

pLDDT: mean 83.54, std 17.39, range [37.69, 98.62]